Protein AF-A0A645GY56-F1 (afdb_monomer)

InterPro domains:
  IPR009097 Cyclic phosphodiesterase [SSF55144] (1-107)

Foldseek 3Di:
DDWDLADDDPVCVVVVVVLQQVLLAVFAKFKWKFADWDADPQQFWIWTATDDDDSVVVSSVSSDPDPPRGGTDTPGGHHNVVSVVVCVVCVVPDHMDMDIRFWDWDFDVVVTDTPDIRTRHNVLVVLVVVLLVLLVVQLPDPDCLQNVLSVVCVVPVPSLVSNLVSLVVVCVVCLPVPDPCVVSSVSCNVNSVSD

Solvent-accessible surface area (backbone atoms only — not comparable to full-atom values): 11237 Å² total; per-residue (Å²): 135,61,65,80,59,64,88,79,65,75,91,47,49,71,60,48,53,54,50,52,53,54,50,20,68,74,36,56,46,44,79,41,39,32,71,48,76,49,67,48,91,86,38,35,38,37,27,42,26,52,62,88,48,68,70,61,52,57,61,34,62,78,44,63,79,61,96,80,77,67,77,37,24,77,76,45,77,53,57,44,72,57,44,56,52,52,47,67,67,36,61,90,71,66,64,74,43,80,49,67,52,50,62,51,74,43,68,45,75,83,74,73,42,80,77,46,76,38,62,26,31,50,54,70,59,51,52,38,49,50,46,53,51,50,37,51,53,34,36,71,41,98,44,63,71,41,9,53,42,25,46,49,31,77,73,70,60,80,45,62,71,57,33,52,52,30,42,55,48,48,36,72,75,42,38,82,70,80,52,82,58,28,60,49,40,54,53,41,67,76,49,54,90,68,114

pLDDT: mean 93.96, std 4.6, range [70.62, 98.38]

Organism: NCBI:txid1076179

Nearest PDB structures (foldseek):
  6hiv-assembly1_DQ  TM=6.429E-01  e=1.048E-03  Trypanosoma brucei brucei
  1fsi-assembly2_B  TM=7.27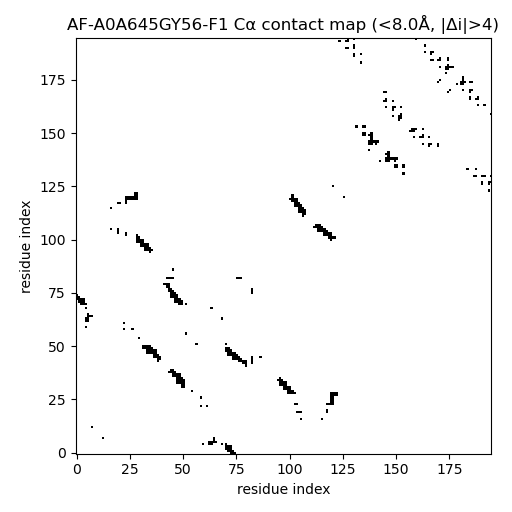8E-01  e=1.713E-02  Arabidopsis thaliana

Mean predicted aligned error: 8.25 Å

Structure (mmCIF, N/CA/C/O backbone):
data_AF-A0A645GY56-F1
#
_entry.id   AF-A0A645GY56-F1
#
loop_
_atom_site.group_PDB
_atom_site.id
_atom_site.type_symbol
_atom_site.label_atom_id
_atom_site.label_alt_id
_atom_site.label_comp_id
_atom_site.label_asym_id
_atom_site.label_entity_id
_atom_site.label_seq_id
_atom_site.pdbx_PDB_ins_code
_atom_site.Cartn_x
_atom_site.Cartn_y
_atom_site.Cartn_z
_atom_site.occupancy
_atom_site.B_iso_or_equiv
_atom_site.auth_seq_id
_atom_site.auth_comp_id
_atom_site.auth_asym_id
_atom_site.auth_atom_id
_atom_site.pdbx_PDB_model_num
ATOM 1 N N . MET A 1 1 ? 10.541 -8.400 -6.732 1.00 84.00 1 MET A N 1
ATOM 2 C CA . MET A 1 1 ? 9.789 -7.458 -7.590 1.00 84.00 1 MET A CA 1
ATOM 3 C C . MET A 1 1 ? 9.685 -6.130 -6.861 1.00 84.00 1 MET A C 1
ATOM 5 O O . MET A 1 1 ? 9.427 -6.153 -5.666 1.00 84.00 1 MET A O 1
ATOM 9 N N . HIS A 1 2 ? 9.927 -5.008 -7.535 1.00 94.12 2 HIS A N 1
ATOM 10 C CA . HIS A 1 2 ? 9.809 -3.666 -6.956 1.00 94.12 2 HIS A CA 1
ATOM 11 C C . HIS A 1 2 ? 9.171 -2.711 -7.970 1.00 94.12 2 HIS A C 1
ATOM 13 O O . HIS A 1 2 ? 9.160 -3.000 -9.167 1.00 94.12 2 HIS A O 1
ATOM 19 N N . ILE A 1 3 ? 8.660 -1.582 -7.486 1.00 95.56 3 ILE A N 1
ATOM 20 C CA . ILE A 1 3 ? 8.298 -0.426 -8.309 1.00 95.56 3 ILE A CA 1
ATOM 21 C C . ILE A 1 3 ? 9.252 0.692 -7.900 1.00 95.56 3 ILE A C 1
ATOM 23 O O . ILE A 1 3 ? 9.294 1.073 -6.731 1.00 95.56 3 ILE A O 1
ATOM 27 N N . THR A 1 4 ? 10.054 1.182 -8.838 1.00 94.94 4 THR A N 1
ATOM 28 C CA . THR A 1 4 ? 11.000 2.269 -8.563 1.00 94.94 4 THR A CA 1
ATOM 29 C C . THR A 1 4 ? 10.239 3.579 -8.504 1.00 94.94 4 THR A C 1
ATOM 31 O O . THR A 1 4 ? 9.609 3.939 -9.487 1.00 94.94 4 THR A O 1
ATOM 34 N N . PHE A 1 5 ? 10.299 4.299 -7.384 1.00 95.19 5 PHE A N 1
ATOM 35 C CA . PHE A 1 5 ? 9.613 5.588 -7.214 1.00 95.19 5 PHE A CA 1
ATOM 36 C C . PHE A 1 5 ? 10.461 6.802 -7.620 1.00 95.19 5 PHE A C 1
ATOM 38 O O . PHE A 1 5 ? 9.912 7.835 -7.992 1.00 95.19 5 PHE A O 1
ATOM 45 N N . GLY A 1 6 ? 11.787 6.672 -7.579 1.00 94.06 6 GLY A N 1
ATOM 46 C CA . GLY A 1 6 ? 12.730 7.704 -8.000 1.00 94.06 6 GLY A CA 1
ATOM 47 C C . GLY A 1 6 ? 14.175 7.230 -7.858 1.00 94.06 6 GLY A C 1
ATOM 48 O O . GLY A 1 6 ? 14.454 6.282 -7.123 1.00 94.06 6 GLY A O 1
ATOM 49 N N . ILE A 1 7 ? 15.089 7.888 -8.569 1.00 93.19 7 ILE A N 1
ATOM 50 C CA . ILE A 1 7 ? 16.540 7.643 -8.498 1.00 93.19 7 ILE A CA 1
ATOM 51 C C . ILE A 1 7 ? 17.229 8.963 -8.189 1.00 93.19 7 ILE A C 1
ATOM 53 O O . ILE A 1 7 ? 17.029 9.935 -8.911 1.00 93.19 7 ILE A O 1
ATOM 57 N N . TYR A 1 8 ? 18.034 9.003 -7.134 1.00 94.81 8 TYR A N 1
ATOM 58 C CA . TYR A 1 8 ? 18.565 10.245 -6.582 1.00 94.81 8 TYR A CA 1
ATOM 59 C C . TYR A 1 8 ? 20.094 10.215 -6.464 1.00 94.81 8 TYR A C 1
ATOM 61 O O . TYR A 1 8 ? 20.661 9.134 -6.289 1.00 94.81 8 TYR A O 1
ATOM 69 N N . PRO A 1 9 ? 20.770 11.380 -6.507 1.00 94.69 9 PRO A N 1
ATOM 70 C CA . PRO A 1 9 ? 22.190 11.474 -6.182 1.00 94.69 9 PRO A CA 1
ATOM 71 C C . PRO A 1 9 ? 22.469 11.078 -4.727 1.00 94.69 9 PRO A C 1
ATOM 73 O O . PRO A 1 9 ? 21.678 11.383 -3.834 1.00 94.69 9 PRO A O 1
ATOM 76 N N . GLU A 1 10 ? 23.639 10.489 -4.467 1.00 93.12 10 GLU A N 1
ATOM 77 C CA . GLU A 1 10 ? 24.038 10.042 -3.122 1.00 93.12 10 GLU A CA 1
ATOM 78 C C . GLU A 1 10 ? 24.014 11.171 -2.075 1.00 93.12 10 GLU A C 1
ATOM 80 O O . GLU A 1 10 ? 23.664 10.937 -0.919 1.00 93.12 10 GLU A O 1
ATOM 85 N N . ALA A 1 11 ? 24.285 12.414 -2.486 1.00 95.94 11 ALA A N 1
ATOM 86 C CA . ALA A 1 11 ? 24.236 13.589 -1.614 1.00 95.94 11 ALA A CA 1
ATOM 87 C C . ALA A 1 11 ? 22.872 13.797 -0.919 1.00 95.94 11 ALA A C 1
ATOM 89 O O . ALA A 1 11 ? 22.816 14.425 0.134 1.00 95.94 11 ALA A O 1
ATOM 90 N N . GLN A 1 12 ? 21.781 13.255 -1.474 1.00 95.50 12 GLN A N 1
ATOM 91 C CA . GLN A 1 12 ? 20.429 13.362 -0.908 1.00 95.50 12 GLN A CA 1
ATOM 92 C C . GLN A 1 12 ? 20.059 12.184 0.008 1.00 95.50 12 GLN A C 1
ATOM 94 O O . GLN A 1 12 ? 18.942 12.124 0.514 1.00 95.50 12 GLN A O 1
ATOM 99 N N . LYS A 1 13 ? 20.974 11.237 0.262 1.00 95.44 13 LYS A N 1
ATOM 100 C CA . LYS A 1 13 ? 20.704 10.012 1.036 1.00 95.44 13 LYS A CA 1
ATOM 101 C C . LYS A 1 13 ? 20.058 10.282 2.397 1.00 95.44 13 LYS A C 1
ATOM 103 O O . LYS A 1 13 ? 19.076 9.629 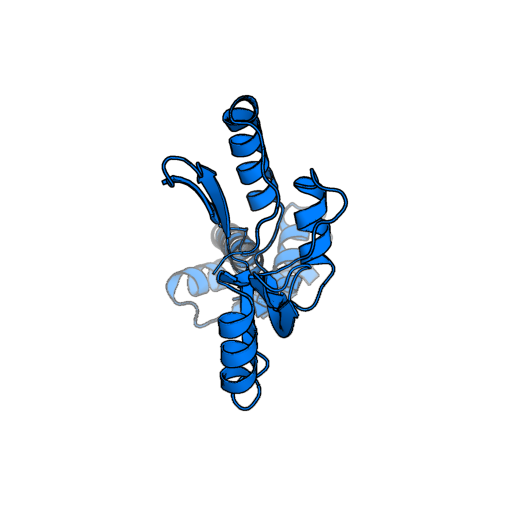2.737 1.00 95.44 13 LYS A O 1
ATOM 108 N N . THR A 1 14 ? 20.589 11.230 3.169 1.00 95.94 14 THR A N 1
ATOM 109 C CA . THR A 1 14 ? 20.070 11.541 4.513 1.00 95.94 14 THR A CA 1
ATOM 110 C C . THR A 1 14 ? 18.659 12.125 4.456 1.00 95.94 14 THR A C 1
ATOM 112 O O . THR A 1 14 ? 17.800 11.713 5.229 1.00 95.94 14 THR A O 1
ATOM 115 N N . GLU A 1 15 ? 18.395 13.029 3.509 1.00 95.75 15 GLU A N 1
ATOM 116 C CA . GLU A 1 15 ? 17.058 13.596 3.287 1.00 95.75 15 GLU A CA 1
ATOM 117 C C . GLU A 1 15 ? 16.059 12.508 2.872 1.00 95.75 15 GLU A C 1
ATOM 119 O O . GLU A 1 15 ? 14.947 12.443 3.395 1.00 95.75 15 GLU A O 1
ATOM 124 N N . LEU A 1 16 ? 16.476 11.603 1.980 1.00 96.19 16 LEU A N 1
ATOM 125 C CA . LEU A 1 16 ? 15.644 10.496 1.517 1.00 96.19 16 LEU A CA 1
ATOM 126 C C . LEU A 1 16 ? 15.294 9.523 2.634 1.00 96.19 16 LEU A C 1
ATOM 128 O O . LEU A 1 16 ? 14.170 9.040 2.648 1.00 96.19 16 LEU A O 1
ATOM 132 N N . ILE A 1 17 ? 16.208 9.243 3.567 1.00 97.31 17 ILE A N 1
ATOM 133 C CA . ILE A 1 17 ? 15.917 8.394 4.730 1.00 97.31 17 ILE A CA 1
ATOM 134 C C . ILE A 1 17 ? 14.754 8.981 5.536 1.00 97.31 17 ILE A C 1
ATOM 136 O O . ILE A 1 17 ? 13.767 8.279 5.760 1.00 97.31 17 ILE A O 1
ATOM 140 N N . THR A 1 18 ? 14.838 10.261 5.909 1.00 96.56 18 THR A N 1
ATOM 141 C CA . THR A 1 18 ? 13.783 10.945 6.672 1.00 96.56 18 THR A CA 1
ATOM 142 C C . THR A 1 18 ? 12.471 10.961 5.896 1.00 96.56 18 THR A C 1
ATOM 144 O O . THR A 1 18 ? 11.443 10.516 6.399 1.00 96.56 18 THR A O 1
ATOM 147 N N . LYS A 1 19 ? 12.520 11.361 4.621 1.00 96.31 19 LYS A N 1
ATOM 148 C CA . LYS A 1 19 ? 11.347 11.416 3.746 1.00 96.31 19 LYS A CA 1
ATOM 149 C C . LYS A 1 19 ? 10.651 10.063 3.611 1.00 96.31 19 LYS A C 1
ATOM 151 O O . LYS A 1 19 ? 9.429 9.993 3.670 1.00 96.31 19 LYS A O 1
ATOM 156 N N . LEU A 1 20 ? 11.418 8.984 3.453 1.00 96.56 20 LEU A N 1
ATOM 157 C CA . LEU A 1 20 ? 10.887 7.628 3.321 1.00 96.56 20 LEU A CA 1
ATOM 158 C C . LEU A 1 20 ? 10.205 7.166 4.616 1.00 96.56 20 LEU A C 1
ATOM 160 O O . LEU A 1 20 ? 9.153 6.536 4.552 1.00 96.56 20 LEU A O 1
ATOM 164 N N . GLN A 1 21 ? 10.768 7.509 5.778 1.00 95.19 21 GLN A N 1
ATOM 165 C CA . GLN A 1 21 ? 10.167 7.226 7.084 1.00 95.19 21 GLN A CA 1
ATOM 166 C C . GLN A 1 21 ? 8.875 8.015 7.311 1.00 95.19 21 GLN A C 1
ATOM 168 O O . GLN A 1 21 ? 7.879 7.431 7.734 1.00 95.19 21 GLN A O 1
ATOM 173 N N . ASP A 1 22 ? 8.875 9.315 7.014 1.00 94.06 22 ASP A N 1
ATOM 174 C CA . ASP A 1 22 ? 7.696 10.177 7.143 1.00 94.06 22 ASP A CA 1
ATOM 175 C C . ASP A 1 22 ? 6.566 9.691 6.236 1.00 94.06 22 ASP A C 1
ATOM 177 O O . ASP A 1 22 ? 5.468 9.401 6.705 1.00 94.06 22 ASP A O 1
ATOM 181 N N . THR A 1 23 ? 6.869 9.470 4.954 1.00 94.88 23 THR A N 1
ATOM 182 C CA . THR A 1 23 ? 5.878 8.981 3.990 1.00 94.88 23 THR A CA 1
ATOM 183 C C . THR A 1 23 ? 5.345 7.600 4.385 1.00 94.88 23 THR A C 1
ATOM 185 O O . THR A 1 23 ? 4.147 7.354 4.296 1.00 94.88 23 THR A O 1
ATOM 188 N N . ALA A 1 24 ? 6.185 6.689 4.882 1.00 93.81 24 ALA A N 1
ATOM 189 C CA . ALA A 1 24 ? 5.708 5.372 5.301 1.00 93.81 24 ALA A CA 1
ATOM 190 C C . ALA A 1 24 ? 4.738 5.418 6.500 1.00 93.81 24 ALA A C 1
ATOM 192 O O . ALA A 1 24 ? 3.858 4.562 6.600 1.00 93.81 24 ALA A O 1
ATOM 193 N N . ARG A 1 25 ? 4.860 6.427 7.376 1.00 89.62 25 ARG A N 1
ATOM 194 C CA . ARG A 1 25 ? 3.913 6.672 8.478 1.00 89.62 25 ARG A CA 1
ATOM 195 C C . ARG A 1 25 ? 2.593 7.283 8.011 1.00 89.62 25 ARG A C 1
ATOM 197 O O . ARG A 1 25 ? 1.569 7.079 8.651 1.00 89.62 25 ARG A O 1
ATOM 204 N N . GLU A 1 26 ? 2.595 8.038 6.925 1.00 89.88 26 GLU A N 1
ATOM 205 C CA . GLU A 1 26 ? 1.380 8.681 6.412 1.00 89.88 26 GLU A CA 1
ATOM 206 C C . GLU A 1 26 ? 0.545 7.738 5.539 1.00 89.88 26 GLU A C 1
ATOM 208 O O . GLU A 1 26 ? -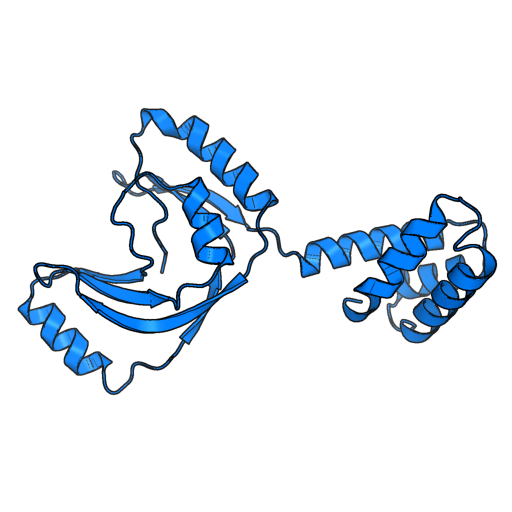0.681 7.845 5.496 1.00 89.88 26 GLU A O 1
ATOM 213 N N . TYR A 1 27 ? 1.193 6.789 4.861 1.00 90.88 27 TYR A N 1
ATOM 214 C CA . TYR A 1 27 ? 0.543 5.944 3.866 1.00 90.88 27 TYR A CA 1
ATOM 215 C C . TYR A 1 27 ? 0.218 4.553 4.389 1.00 90.88 27 TYR A C 1
ATOM 217 O O . TYR A 1 27 ? 1.078 3.825 4.886 1.00 90.88 27 TYR A O 1
ATOM 225 N N . ALA A 1 28 ? -1.040 4.162 4.187 1.00 90.44 28 ALA A N 1
ATOM 226 C CA . ALA A 1 28 ? -1.483 2.805 4.429 1.00 90.44 28 ALA A CA 1
ATOM 227 C C . ALA A 1 28 ? -0.969 1.847 3.342 1.00 90.44 28 ALA A C 1
ATOM 229 O O . ALA A 1 28 ? -0.914 2.213 2.170 1.00 90.44 28 ALA A O 1
ATOM 230 N N . ALA A 1 29 ? -0.667 0.599 3.686 1.00 92.88 29 ALA A N 1
ATOM 231 C CA . ALA A 1 29 ? -0.414 -0.459 2.721 1.00 92.88 29 ALA A CA 1
ATOM 232 C C . ALA A 1 29 ? -1.685 -0.737 1.897 1.00 92.88 29 ALA A C 1
ATOM 234 O O . ALA A 1 29 ? -2.764 -0.929 2.458 1.00 92.88 29 ALA A O 1
ATOM 235 N N . PHE A 1 30 ? -1.570 -0.800 0.568 1.00 92.88 30 PHE A N 1
ATOM 236 C CA . PHE A 1 30 ? -2.729 -0.854 -0.335 1.00 92.88 30 PHE A CA 1
ATOM 237 C C . PHE A 1 30 ? -2.593 -1.937 -1.417 1.00 92.88 30 PHE A C 1
ATOM 239 O O . PHE A 1 30 ? -1.474 -2.325 -1.773 1.00 92.88 30 PHE A O 1
ATOM 246 N N . PRO A 1 31 ? -3.717 -2.461 -1.948 1.00 93.31 31 PRO A N 1
ATOM 247 C CA . PRO A 1 31 ? -3.682 -3.467 -3.000 1.00 93.31 31 PRO A CA 1
ATOM 248 C C . PRO A 1 31 ? -3.177 -2.885 -4.323 1.00 93.31 31 PRO A C 1
ATOM 250 O O . PRO A 1 31 ? -3.495 -1.758 -4.708 1.00 93.31 31 PRO A O 1
ATOM 253 N N . VAL A 1 32 ? -2.428 -3.700 -5.055 1.00 95.00 32 VAL A N 1
ATOM 254 C CA . VAL A 1 32 ? -1.969 -3.427 -6.418 1.00 95.00 32 VAL A CA 1
ATOM 255 C C . VAL A 1 32 ? -2.378 -4.580 -7.321 1.00 95.00 32 VAL A C 1
ATOM 257 O O . VAL A 1 32 ? -2.388 -5.736 -6.904 1.00 95.00 32 VAL A O 1
ATOM 260 N N . LEU A 1 33 ? -2.729 -4.276 -8.565 1.00 95.94 33 LEU A N 1
ATOM 261 C CA . LEU A 1 33 ? -3.167 -5.273 -9.534 1.00 95.94 33 LEU A CA 1
ATOM 262 C C . LEU A 1 33 ? -2.295 -5.166 -10.773 1.00 95.94 33 LEU A C 1
ATOM 264 O O . LEU A 1 33 ? -2.269 -4.111 -11.383 1.00 95.94 33 LEU A O 1
ATOM 268 N N . PHE A 1 34 ? -1.609 -6.227 -11.169 1.00 96.00 34 PHE A N 1
ATOM 269 C CA . PHE A 1 34 ? -0.845 -6.271 -12.413 1.00 96.00 34 PHE A CA 1
ATOM 270 C C . PHE A 1 34 ? -1.689 -6.962 -13.471 1.00 96.00 34 PHE A C 1
ATOM 272 O O . PHE A 1 34 ? -2.080 -8.108 -13.271 1.00 96.00 34 PHE A O 1
ATOM 279 N N . ASN A 1 35 ? -1.998 -6.276 -14.569 1.00 94.19 35 ASN A N 1
ATOM 280 C CA . ASN A 1 35 ? -2.900 -6.808 -15.599 1.00 94.19 35 ASN A CA 1
ATOM 281 C C . ASN A 1 35 ? -2.368 -6.688 -17.031 1.00 94.19 35 ASN A C 1
ATOM 283 O O . ASN A 1 35 ? -3.017 -7.187 -17.945 1.00 94.19 35 ASN A O 1
ATOM 287 N N . HIS A 1 36 ? -1.213 -6.057 -17.243 1.00 93.12 36 HIS A N 1
ATOM 288 C CA . HIS A 1 36 ? -0.608 -5.978 -18.565 1.00 93.12 36 HIS A CA 1
ATOM 289 C C . HIS A 1 36 ? 0.916 -6.061 -18.508 1.00 93.12 36 HIS A C 1
ATOM 291 O O . HIS A 1 36 ? 1.561 -5.676 -17.527 1.00 93.12 36 HIS A O 1
ATOM 297 N N . LEU A 1 37 ? 1.465 -6.583 -19.600 1.00 95.88 37 LEU A N 1
ATOM 298 C CA . LEU A 1 37 ? 2.884 -6.562 -19.914 1.00 95.88 37 LEU A CA 1
ATOM 299 C C . LEU A 1 37 ? 3.183 -5.347 -20.793 1.00 95.88 37 LEU A C 1
ATOM 301 O O . LEU A 1 37 ? 2.344 -4.929 -21.592 1.00 95.88 37 LEU A O 1
ATOM 305 N N . GLY A 1 38 ? 4.385 -4.800 -20.666 1.00 95.31 38 GLY A N 1
ATOM 306 C CA . GLY A 1 38 ? 4.838 -3.677 -21.474 1.00 95.31 38 GLY A CA 1
ATOM 307 C C . GLY A 1 38 ? 6.318 -3.759 -21.817 1.00 95.31 38 GLY A C 1
ATOM 308 O O . GLY A 1 38 ? 7.086 -4.509 -21.209 1.00 95.31 38 GLY A O 1
ATOM 309 N N . ILE A 1 39 ? 6.702 -2.978 -22.824 1.00 96.81 39 ILE A N 1
ATOM 310 C CA . ILE A 1 39 ? 8.074 -2.866 -23.311 1.00 96.81 39 ILE A CA 1
ATOM 311 C C . ILE A 1 39 ? 8.433 -1.384 -23.404 1.00 96.81 39 ILE A C 1
ATOM 313 O O . ILE A 1 39 ? 7.682 -0.607 -23.994 1.00 96.81 39 ILE A O 1
ATOM 317 N N . PHE A 1 40 ? 9.586 -0.989 -22.863 1.00 95.56 40 PHE A N 1
ATOM 318 C CA . PHE A 1 40 ? 10.108 0.368 -23.067 1.00 95.56 40 PHE A CA 1
ATOM 319 C C . PHE A 1 40 ? 10.775 0.536 -24.446 1.00 95.56 40 PHE A C 1
ATOM 321 O O . PHE A 1 40 ? 11.204 -0.454 -25.053 1.00 95.56 40 PHE A O 1
ATOM 328 N N . PRO A 1 41 ? 10.912 1.779 -24.953 1.00 95.44 41 PRO A N 1
ATOM 329 C CA . PRO A 1 41 ? 11.606 2.050 -26.210 1.00 95.44 41 PRO A CA 1
ATOM 330 C C . PRO A 1 41 ? 12.969 1.350 -26.310 1.00 95.44 41 PRO A C 1
ATOM 332 O O . PRO A 1 41 ? 13.729 1.278 -25.346 1.00 95.44 41 PRO A O 1
ATOM 335 N N . GLY A 1 42 ? 13.268 0.800 -27.489 1.00 95.19 42 GLY A N 1
ATOM 336 C CA . GLY A 1 42 ? 14.475 0.003 -27.733 1.00 95.19 42 GLY A CA 1
ATOM 337 C C . GLY A 1 42 ? 14.340 -1.487 -27.405 1.00 95.19 42 GLY A C 1
ATOM 338 O O . GLY A 1 42 ? 15.268 -2.237 -27.683 1.00 95.19 42 GLY A O 1
ATOM 339 N N . ALA A 1 43 ? 13.197 -1.924 -26.861 1.00 94.75 43 ALA A N 1
ATOM 340 C CA . ALA A 1 43 ? 12.871 -3.330 -26.616 1.00 94.75 43 ALA A CA 1
ATOM 341 C C . ALA A 1 43 ? 13.908 -4.088 -25.778 1.00 94.75 43 ALA A C 1
ATOM 343 O O . ALA A 1 43 ? 14.192 -5.250 -26.034 1.00 94.75 43 ALA A O 1
ATOM 344 N N . ARG A 1 44 ? 14.477 -3.429 -24.764 1.00 97.50 44 ARG A N 1
ATOM 345 C CA . ARG A 1 44 ? 15.460 -4.041 -23.853 1.00 97.50 44 ARG A CA 1
ATOM 346 C C . ARG A 1 44 ? 14.923 -4.345 -22.465 1.00 97.50 44 ARG A C 1
ATOM 348 O O . ARG A 1 44 ? 15.614 -4.979 -21.681 1.00 97.50 44 ARG A O 1
ATOM 355 N N . VAL A 1 45 ? 13.722 -3.869 -22.154 1.00 97.75 45 VAL A N 1
ATOM 356 C CA . VAL A 1 45 ? 13.102 -4.014 -20.838 1.00 97.75 45 VAL A CA 1
ATOM 357 C C . VAL A 1 45 ? 11.678 -4.503 -21.031 1.00 97.75 45 VAL A C 1
ATOM 359 O O . VAL A 1 45 ? 10.864 -3.797 -21.625 1.00 97.75 45 VAL A O 1
ATOM 362 N N . LEU A 1 46 ? 11.402 -5.699 -20.516 1.00 97.81 46 LEU A N 1
ATOM 363 C CA . LEU A 1 46 ? 10.064 -6.253 -20.353 1.00 97.81 46 LEU A CA 1
ATOM 364 C C . LEU A 1 46 ? 9.623 -6.033 -18.909 1.00 97.81 46 LEU A C 1
ATOM 366 O O . LEU A 1 46 ? 10.353 -6.366 -17.970 1.00 97.81 46 LEU A O 1
ATOM 370 N N . PHE A 1 47 ? 8.417 -5.513 -18.726 1.00 97.19 47 PHE A N 1
ATOM 371 C CA . PHE A 1 47 ? 7.867 -5.245 -17.406 1.00 97.19 47 PHE A CA 1
ATOM 372 C C . PHE A 1 47 ? 6.411 -5.686 -17.280 1.00 97.19 47 PHE A C 1
ATOM 374 O O . PHE A 1 47 ? 5.681 -5.764 -18.266 1.00 97.19 47 PHE A O 1
ATOM 381 N N . ALA A 1 48 ? 5.988 -5.933 -16.042 1.00 96.00 48 ALA A N 1
ATOM 382 C CA . ALA A 1 48 ? 4.582 -5.969 -15.662 1.00 96.00 48 ALA A CA 1
ATOM 383 C C . ALA A 1 48 ? 4.200 -4.600 -15.101 1.00 96.00 48 ALA A C 1
ATOM 385 O O . ALA A 1 48 ? 4.901 -4.065 -14.237 1.00 96.00 48 ALA A O 1
ATOM 386 N N . ALA A 1 49 ? 3.096 -4.035 -15.574 1.00 95.12 49 ALA A N 1
ATOM 387 C CA . ALA A 1 49 ? 2.608 -2.757 -15.083 1.00 95.12 49 ALA A CA 1
ATOM 388 C C . ALA A 1 49 ? 1.405 -2.954 -14.150 1.00 95.12 49 ALA A C 1
ATOM 390 O O . ALA A 1 49 ? 0.490 -3.731 -14.464 1.00 95.12 49 ALA A O 1
ATOM 391 N N . PRO A 1 50 ? 1.403 -2.281 -12.986 1.00 95.69 50 PRO A N 1
ATOM 392 C CA . PRO A 1 50 ? 0.227 -2.236 -12.147 1.00 95.69 50 PRO A CA 1
ATOM 393 C C . PRO A 1 50 ? -0.848 -1.365 -12.809 1.00 95.69 50 PRO A C 1
ATOM 395 O O . PRO A 1 50 ? -0.558 -0.410 -13.529 1.00 95.69 50 PRO A O 1
ATOM 398 N N . VAL A 1 51 ? -2.108 -1.658 -12.511 1.00 94.69 51 VAL A N 1
ATOM 399 C CA . VAL A 1 51 ? -3.224 -0.751 -12.746 1.00 94.69 51 VAL A CA 1
ATOM 400 C C . VAL A 1 51 ? -2.986 0.484 -11.895 1.00 94.69 51 VAL A C 1
ATOM 402 O O . VAL A 1 51 ? -2.950 0.414 -10.664 1.00 94.69 51 VAL A O 1
ATOM 405 N N . THR A 1 52 ? -2.825 1.620 -12.563 1.00 90.62 52 THR A N 1
ATOM 406 C CA . THR A 1 52 ? -2.667 2.905 -11.898 1.00 90.62 52 THR A CA 1
ATOM 407 C C . THR A 1 52 ? -3.907 3.211 -11.069 1.00 90.62 52 THR A C 1
ATOM 409 O O . THR A 1 52 ? -5.028 3.228 -11.577 1.00 90.62 52 THR A O 1
ATOM 412 N N . ASN A 1 53 ? -3.697 3.475 -9.784 1.00 90.38 53 ASN A N 1
ATOM 413 C CA . ASN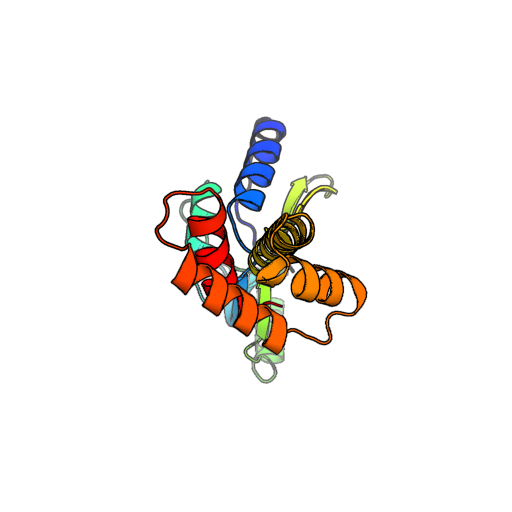 A 1 53 ? -4.738 3.884 -8.857 1.00 90.38 53 ASN A CA 1
ATOM 414 C C . ASN A 1 53 ? -4.300 5.142 -8.099 1.00 90.38 53 ASN A C 1
ATOM 416 O O . ASN A 1 53 ? -3.138 5.553 -8.149 1.00 90.38 53 ASN A O 1
ATOM 420 N N . ARG A 1 54 ? -5.256 5.778 -7.417 1.00 92.31 54 ARG A N 1
ATOM 421 C CA . ARG A 1 54 ? -5.011 7.031 -6.703 1.00 92.31 54 ARG A CA 1
ATOM 422 C C . ARG A 1 54 ? -3.944 6.892 -5.597 1.00 92.31 54 ARG A C 1
ATOM 424 O O . ARG A 1 54 ? -3.014 7.691 -5.638 1.00 92.31 54 ARG A O 1
ATOM 431 N N . PRO A 1 55 ? -3.977 5.865 -4.718 1.00 92.88 55 PRO A N 1
ATOM 432 C CA . PRO A 1 55 ? -2.936 5.669 -3.703 1.00 92.88 55 PRO A CA 1
ATOM 433 C C . PRO A 1 55 ? -1.517 5.571 -4.273 1.00 92.88 55 PRO A C 1
ATOM 435 O O . PRO A 1 55 ? -0.593 6.165 -3.726 1.00 92.88 55 PRO A O 1
ATOM 438 N N . LEU A 1 56 ? -1.335 4.864 -5.394 1.00 94.69 56 LEU A N 1
ATOM 439 C CA . LEU A 1 56 ? -0.031 4.724 -6.042 1.00 94.69 56 LEU A CA 1
ATOM 440 C C . LEU A 1 56 ? 0.484 6.056 -6.601 1.00 94.69 56 LEU A C 1
ATOM 442 O O . LEU A 1 56 ? 1.667 6.360 -6.454 1.00 94.69 56 LEU A O 1
ATOM 446 N N . LEU A 1 57 ? -0.390 6.841 -7.237 1.00 93.56 57 LEU A N 1
ATOM 447 C CA . LEU A 1 57 ? -0.034 8.157 -7.773 1.00 93.56 57 LEU A CA 1
ATOM 448 C C . LEU A 1 57 ? 0.261 9.169 -6.665 1.00 93.56 57 LEU A C 1
ATOM 450 O O . LEU A 1 57 ? 1.229 9.919 -6.773 1.00 93.56 57 LEU A O 1
ATOM 454 N N . ASP A 1 58 ? -0.544 9.171 -5.602 1.00 93.75 58 ASP A N 1
ATOM 455 C CA . ASP A 1 58 ? -0.333 10.045 -4.449 1.00 93.75 58 ASP A CA 1
ATOM 456 C C . ASP A 1 58 ? 1.002 9.718 -3.782 1.00 93.75 58 ASP A C 1
ATOM 458 O O . ASP A 1 58 ? 1.849 10.602 -3.669 1.00 93.75 58 ASP A O 1
ATOM 462 N N . LEU A 1 59 ? 1.266 8.438 -3.494 1.00 94.88 59 LEU A N 1
ATOM 463 C CA . LEU A 1 59 ? 2.552 7.991 -2.958 1.00 94.88 59 LEU A CA 1
ATOM 464 C C . LEU A 1 59 ? 3.723 8.396 -3.868 1.00 94.88 59 LEU A C 1
ATOM 466 O O . LEU A 1 59 ? 4.760 8.849 -3.383 1.00 94.88 59 LEU A O 1
ATOM 470 N N . GLN A 1 60 ? 3.566 8.285 -5.192 1.00 94.56 60 GLN A N 1
ATOM 471 C CA . GLN A 1 60 ? 4.619 8.679 -6.128 1.00 94.56 60 GLN A CA 1
ATOM 472 C C . GLN A 1 60 ? 4.879 10.176 -6.170 1.00 94.56 60 GLN A C 1
ATOM 474 O O . GLN A 1 60 ? 6.033 10.577 -6.335 1.00 94.56 60 GLN A O 1
ATOM 479 N N . SER A 1 61 ? 3.854 10.999 -5.969 1.00 92.69 61 SER A N 1
ATOM 480 C CA . SER A 1 61 ? 3.996 12.452 -5.989 1.00 92.69 61 SER A CA 1
ATOM 481 C C . SER A 1 61 ? 5.013 12.962 -4.961 1.00 92.69 61 SER A C 1
ATOM 483 O O . SER A 1 61 ? 5.723 13.929 -5.239 1.00 92.69 61 SER A O 1
ATOM 485 N N . HIS A 1 62 ? 5.181 12.253 -3.837 1.00 93.75 62 HIS A N 1
ATOM 486 C CA . HIS A 1 62 ? 6.210 12.558 -2.844 1.00 93.75 62 HIS A CA 1
ATOM 487 C C . HIS A 1 62 ? 7.618 12.354 -3.400 1.00 93.75 62 HIS A C 1
ATOM 489 O O . HIS A 1 62 ? 8.507 13.148 -3.115 1.00 93.75 62 HIS A O 1
ATOM 495 N N . PHE A 1 63 ? 7.845 11.326 -4.215 1.00 93.75 63 PHE A N 1
ATOM 496 C CA . PHE A 1 63 ? 9.170 10.948 -4.720 1.00 93.75 63 PHE A CA 1
ATOM 497 C C . PHE A 1 63 ? 9.426 11.387 -6.163 1.00 93.75 63 PHE A C 1
ATOM 499 O O . PHE A 1 63 ? 10.402 10.954 -6.779 1.00 93.75 63 PHE A O 1
ATOM 506 N N . ARG A 1 64 ? 8.559 12.230 -6.723 1.00 84.56 64 ARG A N 1
ATOM 507 C CA . ARG A 1 64 ? 8.653 12.631 -8.120 1.00 84.56 64 ARG A CA 1
ATOM 508 C C . ARG A 1 64 ? 9.922 13.442 -8.374 1.00 84.56 64 ARG A C 1
ATOM 510 O O . ARG A 1 64 ? 10.006 14.617 -8.036 1.00 84.56 64 ARG A O 1
ATOM 517 N N . ASN A 1 65 ? 10.882 12.813 -9.041 1.00 85.00 65 ASN A N 1
ATOM 518 C CA . ASN A 1 65 ? 12.109 13.454 -9.512 1.00 85.00 65 ASN A CA 1
ATOM 519 C C . ASN A 1 65 ? 12.393 13.198 -11.004 1.00 85.00 65 ASN A C 1
ATOM 521 O O . ASN A 1 65 ? 13.408 13.650 -11.528 1.00 85.00 65 ASN A O 1
ATOM 525 N N . GLN A 1 66 ? 11.479 12.499 -11.683 1.00 81.56 66 GLN A N 1
ATOM 526 C CA . GLN A 1 66 ? 11.527 12.193 -13.110 1.00 81.56 66 GLN A CA 1
ATOM 527 C C . GLN A 1 66 ? 10.193 12.581 -13.772 1.00 81.56 66 GLN A C 1
ATOM 529 O O . GLN A 1 66 ? 9.124 12.299 -13.213 1.00 81.56 66 GLN A O 1
ATOM 534 N N . PRO A 1 67 ? 10.219 13.260 -14.934 1.00 79.62 67 PRO A N 1
ATOM 535 C CA . PRO A 1 67 ? 9.008 13.717 -15.615 1.00 79.62 67 PRO A CA 1
ATOM 536 C C . PRO A 1 67 ? 8.236 12.584 -16.310 1.00 79.62 67 PRO A C 1
ATOM 538 O O . PRO A 1 67 ? 7.025 12.705 -16.477 1.00 79.62 67 PRO A O 1
ATOM 541 N N . ASP A 1 68 ? 8.915 11.499 -16.672 1.00 86.75 68 ASP A N 1
ATOM 542 C CA . ASP A 1 68 ? 8.464 10.375 -17.503 1.00 86.75 68 ASP A CA 1
ATOM 543 C C . ASP A 1 68 ? 8.266 9.070 -16.711 1.00 86.75 68 ASP A C 1
ATOM 545 O O . ASP A 1 68 ? 8.258 7.969 -17.266 1.00 86.75 68 ASP A O 1
ATOM 549 N N . TRP A 1 69 ? 8.081 9.187 -15.393 1.00 92.44 69 TRP A N 1
ATOM 550 C CA . TRP A 1 69 ? 7.874 8.036 -14.526 1.00 92.44 69 TRP A CA 1
ATOM 551 C C . TRP A 1 69 ? 6.676 7.190 -14.974 1.00 92.44 69 TRP A C 1
ATOM 553 O O . TRP A 1 69 ? 5.548 7.671 -15.073 1.00 92.44 69 TRP A O 1
ATOM 563 N N . THR A 1 70 ? 6.927 5.902 -15.184 1.00 93.19 70 THR A N 1
ATOM 564 C CA . THR A 1 70 ? 5.901 4.897 -15.466 1.00 93.19 70 THR A CA 1
ATOM 565 C C . THR A 1 70 ? 5.928 3.876 -14.342 1.00 93.19 70 THR A C 1
ATOM 567 O O . THR A 1 70 ? 6.981 3.300 -14.074 1.00 93.19 70 THR A O 1
ATOM 570 N N . ALA A 1 71 ? 4.797 3.623 -13.683 1.00 94.75 71 ALA A N 1
ATOM 571 C CA . ALA A 1 71 ? 4.715 2.553 -12.697 1.00 94.75 71 ALA A CA 1
ATOM 572 C C . ALA A 1 71 ? 4.957 1.207 -13.388 1.00 94.75 71 ALA A C 1
ATOM 574 O O . ALA A 1 71 ? 4.222 0.830 -14.299 1.00 94.75 71 ALA A O 1
ATOM 575 N N . HIS A 1 72 ? 5.988 0.481 -12.972 1.00 95.88 72 HIS A N 1
ATOM 576 C CA . HIS A 1 72 ? 6.305 -0.816 -13.548 1.00 95.88 72 HIS A CA 1
ATOM 577 C C . HIS A 1 72 ? 7.121 -1.660 -12.580 1.00 95.88 72 HIS A C 1
ATOM 579 O O . HIS A 1 72 ? 7.782 -1.150 -11.675 1.00 95.88 72 HIS A O 1
ATOM 585 N N . THR A 1 73 ? 7.111 -2.961 -12.827 1.00 95.75 73 THR A N 1
ATOM 586 C CA . THR A 1 73 ? 8.090 -3.882 -12.280 1.00 95.75 73 THR A CA 1
ATOM 587 C C . THR A 1 73 ? 8.790 -4.600 -13.415 1.00 95.75 73 THR A C 1
ATOM 589 O O . THR A 1 73 ? 8.167 -5.337 -14.179 1.00 95.75 73 THR A O 1
ATOM 592 N N . THR A 1 74 ? 10.100 -4.401 -13.506 1.00 96.25 74 THR A N 1
ATOM 593 C CA . THR A 1 74 ? 10.941 -5.082 -14.486 1.00 96.25 74 THR A CA 1
ATOM 594 C C . THR A 1 74 ? 10.926 -6.588 -14.249 1.00 96.25 74 THR A C 1
ATOM 596 O O . THR A 1 74 ? 11.223 -7.054 -13.148 1.00 96.25 74 THR A O 1
ATOM 599 N N . LEU A 1 75 ? 10.578 -7.335 -15.294 1.00 96.06 75 LEU A N 1
ATOM 600 C CA . LEU A 1 75 ? 10.615 -8.796 -15.315 1.00 96.06 75 LEU A CA 1
ATOM 601 C C . LEU A 1 75 ? 11.924 -9.294 -15.926 1.00 96.06 75 LEU A C 1
ATOM 603 O O . LEU A 1 75 ? 12.515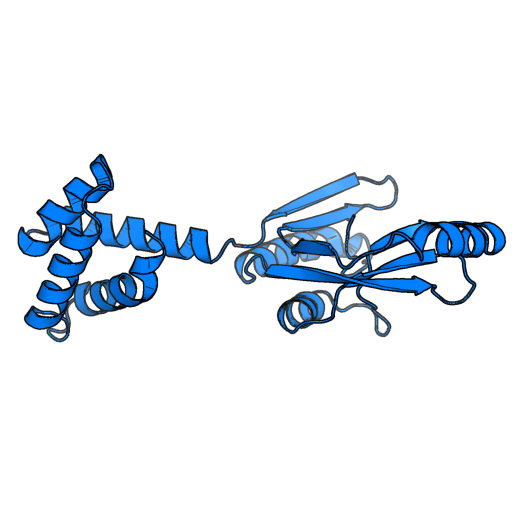 -10.243 -15.421 1.00 96.06 75 LEU A O 1
ATOM 607 N N . LEU A 1 76 ? 12.371 -8.645 -17.007 1.00 97.44 76 LEU A N 1
ATOM 608 C CA . LEU A 1 76 ? 13.561 -9.036 -17.754 1.00 97.44 76 LEU A CA 1
ATOM 609 C C . LEU A 1 76 ? 14.219 -7.816 -18.410 1.00 97.44 76 LEU A C 1
ATOM 611 O O . LEU A 1 76 ? 13.531 -6.968 -18.984 1.00 97.44 76 LEU A O 1
ATOM 615 N N . ILE A 1 77 ? 15.551 -7.758 -18.348 1.00 97.25 77 ILE A N 1
ATOM 616 C CA . ILE A 1 77 ? 16.380 -6.823 -19.114 1.00 97.25 77 ILE A CA 1
ATOM 617 C C . ILE A 1 77 ? 17.299 -7.650 -20.006 1.00 97.25 77 ILE A C 1
ATOM 619 O O . ILE A 1 77 ? 18.117 -8.405 -19.489 1.00 97.25 77 ILE A O 1
ATOM 623 N N . ASP A 1 78 ? 17.173 -7.510 -21.323 1.00 98.31 78 ASP A N 1
ATOM 624 C CA . ASP A 1 78 ? 17.968 -8.285 -22.282 1.00 98.31 78 ASP A CA 1
ATOM 625 C C . ASP A 1 78 ? 18.025 -7.596 -23.664 1.00 98.31 78 ASP A C 1
ATOM 627 O O . ASP A 1 78 ? 17.661 -6.427 -23.822 1.00 98.31 78 ASP A O 1
ATOM 631 N N . GLN A 1 79 ? 18.534 -8.293 -24.677 1.00 98.06 79 GLN A N 1
ATOM 632 C CA . GLN A 1 79 ? 18.490 -7.893 -26.075 1.00 98.06 79 GLN A CA 1
ATOM 633 C C . GLN A 1 79 ? 17.076 -8.063 -26.664 1.00 98.06 79 GLN A C 1
ATOM 635 O O . GLN A 1 79 ? 16.344 -8.972 -26.259 1.00 98.06 79 GLN A O 1
ATOM 640 N N . PRO A 1 80 ? 16.704 -7.272 -27.691 1.00 98.38 80 PRO A N 1
ATOM 641 C CA . PRO A 1 80 ? 15.355 -7.291 -28.262 1.00 98.38 80 PRO A CA 1
ATOM 642 C C . PRO A 1 80 ? 14.834 -8.664 -28.683 1.00 98.38 80 PRO A C 1
ATOM 644 O O . PRO A 1 80 ? 13.687 -8.997 -28.397 1.00 98.38 80 PRO A O 1
ATOM 647 N N . ALA A 1 81 ? 15.674 -9.496 -29.307 1.00 98.06 81 ALA A N 1
ATOM 648 C CA . ALA A 1 81 ? 15.269 -10.833 -29.740 1.00 98.06 81 ALA A CA 1
ATOM 649 C C . ALA A 1 81 ? 14.785 -11.709 -28.569 1.00 98.06 81 ALA A C 1
ATOM 651 O O . ALA A 1 81 ? 13.782 -12.409 -28.701 1.00 98.06 81 ALA A O 1
ATOM 652 N N . VAL A 1 82 ? 15.456 -11.623 -27.416 1.00 98.38 82 VAL A N 1
ATOM 653 C CA . VAL A 1 82 ? 15.087 -12.367 -26.205 1.00 98.38 82 VAL A CA 1
ATOM 654 C C . VAL A 1 82 ? 13.802 -11.804 -25.603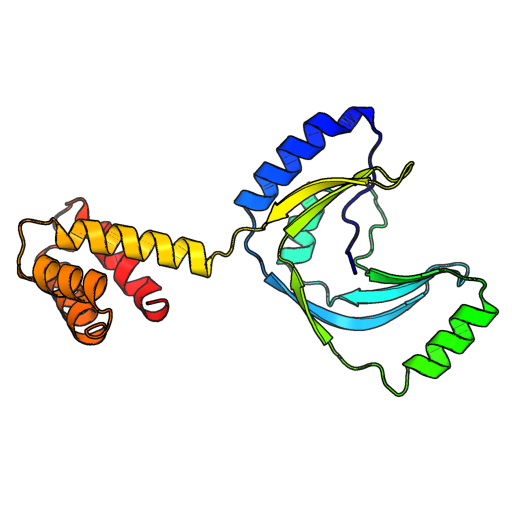 1.00 98.38 82 VAL A C 1
ATOM 656 O O . VAL A 1 82 ? 12.920 -12.568 -25.221 1.00 98.38 82 VAL A O 1
ATOM 659 N N . ILE A 1 83 ? 13.647 -10.476 -25.580 1.00 98.38 83 ILE A N 1
ATOM 660 C CA . ILE A 1 83 ? 12.428 -9.826 -25.080 1.00 98.38 83 ILE A CA 1
ATOM 661 C C . ILE A 1 83 ? 11.193 -10.274 -25.873 1.00 98.38 83 ILE A C 1
ATOM 663 O O . ILE A 1 83 ? 10.181 -10.635 -25.272 1.00 98.38 83 ILE A O 1
ATOM 667 N N . TYR A 1 84 ? 11.270 -10.327 -27.205 1.00 97.31 84 TYR A N 1
ATOM 668 C CA . TYR A 1 84 ? 10.144 -10.784 -28.027 1.00 97.31 84 TYR A CA 1
ATOM 669 C C . TYR A 1 84 ? 9.807 -12.265 -27.810 1.00 97.31 84 TYR A C 1
ATOM 671 O O . TYR A 1 84 ? 8.629 -12.618 -27.747 1.00 97.31 84 TYR A O 1
ATOM 679 N N . GLN A 1 85 ? 10.815 -13.125 -27.637 1.00 97.94 85 GLN A N 1
ATOM 680 C CA . GLN A 1 85 ? 10.596 -14.534 -27.293 1.00 97.94 85 GLN A CA 1
ATOM 681 C C . GLN A 1 85 ? 9.957 -14.690 -25.907 1.00 97.94 85 GLN A C 1
ATOM 683 O O . GLN A 1 85 ? 9.022 -15.473 -25.747 1.00 97.94 85 GLN A O 1
ATOM 688 N N . ALA A 1 86 ? 10.415 -13.915 -24.920 1.00 97.56 86 ALA A N 1
ATOM 689 C CA . ALA A 1 86 ? 9.866 -13.933 -23.569 1.00 97.56 86 ALA A CA 1
ATOM 690 C C . ALA A 1 86 ? 8.384 -13.534 -23.553 1.00 97.56 86 ALA A C 1
ATOM 692 O O . ALA A 1 86 ? 7.586 -14.165 -22.865 1.00 97.56 86 ALA A O 1
ATOM 693 N N . ILE A 1 87 ? 7.991 -12.536 -24.349 1.00 96.19 87 ILE A N 1
ATOM 694 C CA . ILE A 1 87 ? 6.585 -12.131 -24.476 1.00 96.19 87 ILE A CA 1
ATOM 695 C C . ILE A 1 87 ? 5.744 -13.248 -25.082 1.00 96.19 87 ILE A C 1
ATOM 697 O O . ILE A 1 87 ? 4.699 -13.567 -24.526 1.00 96.19 87 ILE A O 1
ATOM 701 N N . ALA A 1 88 ? 6.201 -13.868 -26.173 1.00 96.12 88 ALA A N 1
ATOM 702 C CA . ALA A 1 88 ? 5.481 -14.977 -26.797 1.00 96.12 88 ALA A CA 1
ATOM 703 C C . ALA A 1 88 ? 5.298 -16.167 -25.835 1.00 96.12 88 ALA A C 1
ATOM 705 O O . ALA A 1 88 ? 4.270 -16.836 -25.868 1.00 96.12 88 ALA A O 1
ATOM 706 N N . ALA A 1 89 ? 6.273 -16.409 -24.954 1.00 96.75 89 ALA A N 1
ATOM 707 C CA . ALA A 1 89 ? 6.180 -17.440 -23.924 1.00 96.75 89 ALA A CA 1
ATOM 708 C C . ALA A 1 89 ? 5.245 -17.056 -22.760 1.00 96.75 89 ALA A C 1
ATOM 710 O O . ALA A 1 89 ? 4.606 -17.931 -22.176 1.00 96.75 89 ALA A O 1
ATOM 711 N N . LEU A 1 90 ? 5.173 -15.769 -22.405 1.00 95.25 90 LEU A N 1
ATOM 712 C CA . LEU A 1 90 ? 4.383 -15.280 -21.273 1.00 95.25 90 LEU A CA 1
ATOM 713 C C . LEU A 1 90 ? 2.922 -15.001 -21.623 1.00 95.25 90 LEU A C 1
ATOM 715 O O . LEU A 1 90 ? 2.069 -15.239 -20.778 1.00 95.25 90 LEU A O 1
ATOM 719 N N . GLU A 1 91 ? 2.616 -14.522 -22.828 1.00 91.81 91 GLU A N 1
ATOM 720 C CA . GLU A 1 91 ? 1.258 -14.153 -23.258 1.00 91.81 91 GLU A CA 1
ATOM 721 C C . GLU A 1 91 ? 0.181 -15.212 -22.942 1.00 91.81 91 GLU A C 1
ATOM 723 O O . GLU A 1 91 ? -0.798 -14.845 -22.289 1.00 91.81 91 GLU A O 1
ATOM 728 N N . PRO A 1 92 ? 0.360 -16.516 -23.241 1.00 95.81 92 PRO A N 1
ATOM 729 C CA . PRO A 1 92 ? -0.695 -17.505 -23.002 1.00 95.81 92 PRO A CA 1
ATOM 730 C C . PRO A 1 92 ? -0.912 -17.839 -21.517 1.00 95.81 92 PRO A C 1
ATOM 732 O O . PRO A 1 92 ? -1.916 -18.459 -21.157 1.00 95.81 92 PRO A O 1
ATOM 735 N N . VAL A 1 93 ? 0.033 -17.479 -20.642 1.00 95.75 93 VAL A N 1
ATOM 736 C CA . VAL A 1 93 ? 0.011 -17.830 -19.211 1.00 95.75 93 VAL A CA 1
ATOM 737 C C . VAL A 1 93 ? -0.110 -16.620 -18.293 1.00 95.75 93 VAL A C 1
ATOM 739 O O . VAL A 1 93 ? -0.470 -16.781 -17.124 1.00 95.75 93 VAL A O 1
ATOM 742 N N . PHE A 1 94 ? 0.176 -15.418 -18.793 1.00 94.56 94 PHE A N 1
ATOM 743 C CA . PHE A 1 94 ? 0.107 -14.197 -18.013 1.00 94.56 94 PHE A CA 1
ATOM 744 C C . PHE A 1 94 ? -1.350 -13.888 -17.697 1.00 94.56 94 PHE A C 1
ATOM 746 O O . PHE A 1 94 ? -2.189 -13.680 -18.571 1.00 94.56 94 PHE A O 1
ATOM 753 N N . LYS A 1 95 ? -1.651 -13.860 -16.405 1.00 94.25 95 LYS A N 1
ATOM 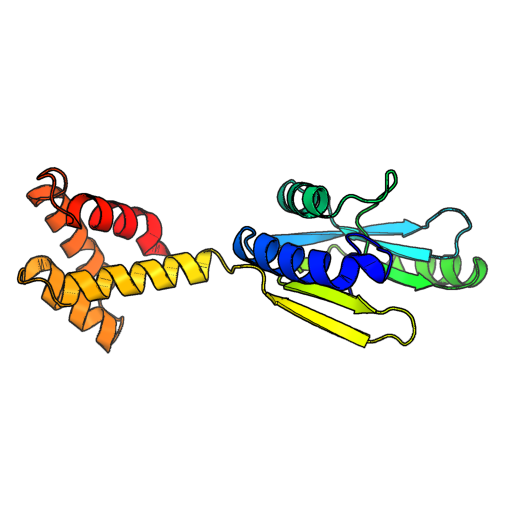754 C CA . LYS A 1 95 ? -2.967 -13.522 -15.883 1.00 94.25 95 LYS A CA 1
ATOM 755 C C . LYS A 1 95 ? -2.830 -12.346 -14.948 1.00 94.25 95 LYS A C 1
ATOM 757 O O . LYS A 1 95 ? -1.772 -12.116 -14.364 1.00 94.25 95 LYS A O 1
ATOM 762 N N . THR A 1 96 ? -3.946 -11.657 -14.764 1.00 94.69 96 THR A N 1
ATOM 763 C CA . THR A 1 96 ? -4.064 -10.634 -13.740 1.00 94.69 96 THR A CA 1
ATOM 764 C C . THR A 1 96 ? -3.592 -11.176 -12.389 1.00 94.69 96 THR A C 1
ATOM 766 O O . THR A 1 96 ? -4.080 -12.207 -11.924 1.00 94.69 96 THR A O 1
ATOM 769 N N . HIS A 1 97 ? -2.654 -10.472 -11.761 1.00 92.88 97 HIS A N 1
ATOM 770 C CA . HIS A 1 97 ? -2.067 -10.849 -10.481 1.00 92.88 97 HIS A CA 1
ATOM 771 C C . HIS A 1 97 ? -2.294 -9.746 -9.450 1.00 92.88 97 HIS A C 1
ATOM 773 O O . HIS A 1 97 ? -1.922 -8.592 -9.669 1.00 92.88 97 HIS A O 1
ATOM 779 N N . ALA A 1 98 ? -2.911 -10.096 -8.325 1.00 93.62 98 ALA A N 1
ATOM 780 C CA . ALA A 1 98 ? -3.109 -9.184 -7.207 1.00 93.62 98 ALA A CA 1
ATOM 781 C C . ALA A 1 98 ? -1.923 -9.262 -6.237 1.00 93.62 98 ALA A C 1
ATOM 783 O O . ALA A 1 98 ? -1.430 -10.344 -5.933 1.00 93.62 98 ALA A O 1
ATOM 784 N N . GLY A 1 99 ? -1.498 -8.112 -5.727 1.00 91.81 99 GLY A N 1
ATOM 785 C CA . GLY A 1 99 ? -0.494 -7.976 -4.679 1.00 91.81 99 GLY A CA 1
ATOM 786 C C . GLY A 1 99 ? -0.861 -6.860 -3.701 1.00 91.81 99 GLY A C 1
ATOM 787 O O . GLY A 1 99 ? -1.902 -6.217 -3.830 1.00 91.81 99 GLY A O 1
ATOM 788 N N . LYS A 1 100 ? 0.010 -6.608 -2.722 1.00 93.06 100 LYS A N 1
ATOM 789 C CA . LYS A 1 100 ? -0.104 -5.490 -1.773 1.00 93.06 100 LYS A CA 1
ATOM 790 C C . LYS A 1 100 ? 1.229 -4.748 -1.748 1.00 93.06 100 LYS A C 1
ATOM 792 O O . LYS A 1 100 ? 2.279 -5.383 -1.674 1.00 93.06 100 LYS A O 1
ATOM 797 N N . LEU A 1 101 ? 1.193 -3.421 -1.823 1.00 94.69 101 LEU A N 1
ATOM 798 C CA . LEU A 1 101 ? 2.365 -2.588 -1.579 1.00 94.69 101 LEU A CA 1
ATOM 799 C C . LEU A 1 101 ? 2.460 -2.375 -0.067 1.00 94.69 101 LEU A C 1
ATOM 801 O O . LEU A 1 101 ? 1.562 -1.784 0.528 1.00 94.69 101 LEU A O 1
ATOM 805 N N . THR A 1 102 ? 3.498 -2.930 0.558 1.00 94.62 102 THR A N 1
ATOM 806 C CA . THR A 1 102 ? 3.591 -3.059 2.025 1.00 94.62 102 THR A CA 1
ATOM 807 C C . THR A 1 102 ? 4.760 -2.315 2.647 1.00 94.62 102 THR A C 1
ATOM 809 O O . THR A 1 102 ? 4.778 -2.146 3.861 1.00 94.62 102 THR A O 1
ATOM 812 N N . ALA A 1 103 ? 5.741 -1.887 1.857 1.00 96.50 103 ALA A N 1
ATOM 813 C CA . ALA A 1 103 ? 6.933 -1.229 2.367 1.00 96.50 103 ALA A CA 1
ATOM 814 C C . ALA A 1 103 ? 7.570 -0.327 1.311 1.00 96.50 103 ALA A C 1
ATOM 816 O O . ALA A 1 103 ? 7.467 -0.573 0.105 1.00 96.50 103 ALA A O 1
ATOM 817 N N . LEU A 1 104 ? 8.264 0.699 1.794 1.00 97.56 104 LEU A N 1
ATOM 818 C CA . LEU A 1 104 ? 9.191 1.506 1.018 1.00 97.56 104 LEU A CA 1
ATOM 819 C C . LEU A 1 104 ? 10.615 1.048 1.316 1.00 97.56 104 LEU A C 1
ATOM 821 O O . LEU A 1 104 ? 10.974 0.789 2.466 1.00 97.56 104 LEU A O 1
ATOM 825 N N . HIS A 1 105 ? 11.445 0.994 0.280 1.00 97.62 105 HIS A N 1
ATOM 826 C CA . HIS A 1 105 ? 12.838 0.591 0.403 1.00 97.62 105 HIS A CA 1
ATOM 827 C C . HIS A 1 105 ? 13.754 1.631 -0.235 1.00 97.62 105 HIS A C 1
ATOM 829 O O . HIS A 1 105 ? 13.457 2.151 -1.310 1.00 97.62 105 HIS A O 1
ATOM 835 N N . LEU A 1 106 ? 14.896 1.877 0.404 1.00 97.62 106 LEU A N 1
ATOM 836 C CA . LEU A 1 106 ? 15.984 2.674 -0.150 1.00 97.62 106 LEU A CA 1
ATOM 837 C C . LEU A 1 106 ? 17.161 1.755 -0.467 1.00 97.62 106 LEU A C 1
ATOM 839 O O . LEU A 1 106 ? 17.638 1.031 0.410 1.00 97.62 106 LEU A O 1
ATOM 843 N N . TYR A 1 107 ? 17.644 1.817 -1.704 1.00 97.06 107 TYR A N 1
ATOM 844 C CA . TYR A 1 107 ? 18.785 1.043 -2.181 1.00 97.06 107 TYR A CA 1
ATOM 845 C C . TYR A 1 107 ? 19.888 1.967 -2.694 1.00 97.06 107 TYR A C 1
ATOM 847 O O . TYR A 1 107 ? 19.617 2.951 -3.379 1.00 97.06 107 TYR A O 1
ATOM 855 N N . GLN A 1 108 ? 21.134 1.607 -2.399 1.00 95.69 108 GLN A N 1
ATOM 856 C CA . GLN A 1 108 ? 22.289 2.022 -3.187 1.00 95.69 108 GLN A CA 1
ATOM 857 C C . GLN A 1 108 ? 22.405 1.074 -4.380 1.00 95.69 108 GLN A C 1
ATOM 859 O O . GLN A 1 108 ? 22.167 -0.122 -4.219 1.00 95.69 108 GLN A O 1
ATOM 864 N N . LEU A 1 109 ? 22.727 1.593 -5.567 1.00 92.94 109 LEU A N 1
ATOM 865 C CA . LEU A 1 109 ? 22.803 0.779 -6.786 1.00 92.94 109 LEU A CA 1
ATOM 866 C C . LEU A 1 109 ? 24.215 0.248 -7.062 1.00 92.94 109 LEU A C 1
ATOM 868 O O . LEU A 1 109 ? 24.334 -0.852 -7.597 1.00 92.94 109 LEU A O 1
ATOM 872 N N . ASP A 1 110 ? 25.259 0.972 -6.647 1.00 89.19 110 ASP A N 1
ATOM 873 C CA . ASP A 1 110 ? 26.657 0.594 -6.871 1.00 89.19 110 ASP A CA 1
ATOM 874 C C . ASP A 1 110 ? 27.533 0.840 -5.615 1.00 89.19 110 ASP A C 1
ATOM 876 O O . ASP A 1 110 ? 27.729 1.995 -5.223 1.00 89.19 110 ASP A O 1
ATOM 880 N N . PRO A 1 111 ? 28.004 -0.217 -4.921 1.00 91.06 111 PRO A N 1
ATOM 881 C CA . PRO A 1 111 ? 27.497 -1.585 -5.021 1.00 91.06 111 PRO A CA 1
ATOM 882 C C . PRO A 1 111 ? 26.023 -1.659 -4.597 1.00 91.06 111 PRO A C 1
ATOM 884 O O . PRO A 1 111 ? 25.541 -0.848 -3.801 1.00 91.06 111 PRO A O 1
ATOM 887 N N . THR A 1 112 ? 25.296 -2.655 -5.108 1.00 93.94 112 THR A N 1
ATOM 888 C CA . THR A 1 112 ? 23.880 -2.818 -4.764 1.00 93.94 112 THR A CA 1
ATOM 889 C C . THR A 1 112 ? 23.715 -3.227 -3.300 1.00 93.94 112 THR A C 1
ATOM 891 O O . THR A 1 112 ? 24.138 -4.311 -2.901 1.00 93.94 112 THR A O 1
ATOM 894 N N . MET A 1 113 ? 23.070 -2.380 -2.497 1.00 95.62 113 MET A N 1
ATOM 895 C CA . MET A 1 113 ? 22.830 -2.635 -1.075 1.00 95.62 113 MET A CA 1
ATOM 896 C C . MET A 1 113 ? 21.521 -1.994 -0.616 1.00 95.62 113 MET A C 1
ATOM 898 O O . MET A 1 113 ? 21.237 -0.843 -0.947 1.00 95.62 113 MET A O 1
ATOM 902 N N . GLN A 1 114 ? 20.737 -2.714 0.190 1.00 96.75 114 GLN A N 1
ATOM 903 C CA . GLN A 1 114 ? 19.586 -2.122 0.869 1.00 96.75 114 GLN A CA 1
ATOM 904 C C . GLN A 1 114 ? 20.072 -1.241 2.027 1.00 96.75 114 GLN A C 1
ATOM 906 O O . GLN A 1 114 ? 20.712 -1.729 2.953 1.00 96.75 114 GLN A O 1
ATOM 911 N N . ILE A 1 115 ? 19.737 0.047 1.984 1.00 96.94 115 ILE A N 1
ATOM 912 C CA . ILE A 1 115 ? 20.045 1.019 3.040 1.00 96.94 115 ILE A CA 1
ATOM 913 C C . ILE A 1 115 ? 18.948 1.008 4.106 1.00 96.94 115 ILE A C 1
ATOM 915 O O . ILE A 1 115 ? 19.237 1.050 5.299 1.00 96.94 115 ILE A O 1
ATOM 919 N N . LEU A 1 116 ? 17.684 0.984 3.678 1.00 97.25 116 LEU A N 1
ATOM 920 C CA . LEU A 1 116 ? 16.529 1.125 4.560 1.00 97.25 116 LEU A CA 1
ATOM 921 C C . LEU A 1 116 ? 15.334 0.343 4.012 1.00 97.25 116 LEU A C 1
ATOM 923 O O . LEU A 1 116 ? 15.140 0.257 2.800 1.00 97.25 116 LEU A O 1
ATOM 927 N N . SER A 1 117 ? 14.522 -0.193 4.918 1.00 97.38 117 SER A N 1
ATOM 928 C CA . SER A 1 117 ? 13.221 -0.793 4.635 1.00 97.38 117 SER A CA 1
ATOM 929 C C . SER A 1 117 ? 12.250 -0.303 5.697 1.00 97.38 117 SER A C 1
ATOM 931 O O . SER A 1 117 ? 12.467 -0.567 6.879 1.00 97.38 117 SER A O 1
ATOM 933 N N . VAL A 1 118 ? 11.200 0.405 5.291 1.00 96.56 118 VAL A N 1
ATOM 934 C CA . VAL A 1 118 ? 10.180 0.927 6.206 1.00 96.56 118 VAL A CA 1
ATOM 935 C C . VAL A 1 118 ? 8.827 0.362 5.788 1.00 96.56 118 VAL A C 1
ATOM 937 O O . VAL A 1 118 ? 8.420 0.585 4.644 1.00 96.56 118 VAL A O 1
ATOM 940 N N . PRO A 1 119 ? 8.134 -0.390 6.659 1.00 95.19 119 PRO A N 1
ATOM 941 C CA . PRO A 1 119 ? 6.788 -0.847 6.355 1.00 95.19 119 PRO A CA 1
ATOM 942 C C . PRO A 1 119 ? 5.859 0.360 6.216 1.00 95.19 119 PRO A C 1
ATOM 944 O O . PRO A 1 119 ? 5.944 1.302 7.001 1.00 95.19 119 PRO A O 1
ATOM 947 N N . LEU A 1 120 ? 4.975 0.318 5.224 1.00 94.12 120 LEU A N 1
ATOM 948 C CA . LEU A 1 120 ? 3.824 1.209 5.188 1.00 94.12 120 LEU A CA 1
ATOM 949 C C . LEU A 1 120 ? 2.901 0.868 6.354 1.00 94.12 120 LEU A C 1
ATOM 951 O O . LEU A 1 120 ? 2.806 -0.296 6.756 1.00 94.12 120 LEU A O 1
ATOM 955 N N . ASN A 1 121 ? 2.198 1.871 6.868 1.00 86.12 121 ASN A N 1
ATOM 956 C CA . ASN A 1 121 ? 1.230 1.650 7.928 1.00 86.12 121 ASN A CA 1
ATOM 957 C C . ASN A 1 121 ? 0.179 0.630 7.487 1.00 86.12 121 ASN A C 1
ATOM 959 O O . ASN A 1 121 ? -0.379 0.709 6.401 1.00 86.12 121 ASN A O 1
ATOM 963 N N . ASP A 1 122 ? -0.140 -0.343 8.325 1.00 78.94 122 ASP A N 1
ATOM 964 C CA . ASP A 1 122 ? -1.297 -1.191 8.065 1.00 78.94 122 ASP A CA 1
ATOM 965 C C . ASP A 1 122 ? -2.486 -0.545 8.763 1.00 78.94 122 ASP A C 1
ATOM 967 O O . ASP A 1 122 ? -2.693 -0.772 9.948 1.00 78.94 122 ASP A O 1
ATOM 971 N N . HIS A 1 123 ? -3.211 0.330 8.057 1.00 70.62 123 HIS A N 1
ATOM 972 C CA . HIS A 1 123 ? -4.258 1.168 8.657 1.00 70.62 123 HIS A CA 1
ATOM 973 C C . HIS A 1 123 ? -5.282 0.343 9.445 1.00 70.62 123 HIS A C 1
ATOM 975 O O . HIS A 1 123 ? -5.681 0.752 10.527 1.00 70.62 123 HIS A O 1
ATOM 981 N N . GLU A 1 124 ? -5.662 -0.844 8.966 1.00 72.62 124 GLU A N 1
ATOM 982 C CA . GLU A 1 124 ? -6.533 -1.753 9.724 1.00 72.62 124 GLU A CA 1
ATOM 983 C C . GLU A 1 124 ? -5.890 -2.220 11.035 1.00 72.62 124 GLU A C 1
ATOM 985 O O . GLU A 1 124 ? -6.550 -2.237 12.069 1.00 72.62 124 GLU A O 1
ATOM 990 N N . SER A 1 125 ? -4.596 -2.551 11.028 1.00 75.69 125 SER A N 1
ATOM 991 C CA . SER A 1 125 ? -3.860 -2.915 12.242 1.00 75.69 125 SER A CA 1
ATOM 992 C C . SER A 1 125 ? -3.682 -1.724 13.186 1.00 75.69 125 SER A C 1
ATOM 994 O O . SER A 1 125 ? -3.817 -1.894 14.395 1.00 75.69 125 SER A O 1
ATOM 996 N N . THR A 1 126 ? -3.424 -0.521 12.662 1.00 79.62 126 THR A N 1
ATOM 997 C CA . THR A 1 126 ? -3.342 0.712 13.458 1.00 79.62 126 THR A CA 1
ATOM 998 C C . THR A 1 126 ? -4.681 1.008 14.122 1.00 79.62 126 THR A C 1
ATOM 1000 O O . THR A 1 126 ? -4.733 1.097 15.343 1.00 79.62 126 THR A O 1
ATOM 1003 N N . VAL A 1 127 ? -5.777 1.031 13.357 1.00 83.56 127 VAL A N 1
ATOM 1004 C CA . VAL A 1 127 ? -7.128 1.240 13.898 1.00 83.56 127 VAL A CA 1
ATOM 1005 C C . VAL A 1 127 ? -7.493 0.143 14.896 1.00 83.56 127 VAL A C 1
ATOM 1007 O O . VAL A 1 127 ? -8.035 0.437 15.956 1.00 83.56 127 VAL A O 1
ATOM 1010 N N . ARG A 1 128 ? -7.159 -1.124 14.624 1.00 87.12 128 ARG A N 1
ATOM 1011 C CA . ARG A 1 128 ? -7.364 -2.217 15.586 1.00 87.12 128 ARG A CA 1
ATOM 1012 C C . ARG A 1 128 ? -6.569 -1.996 16.876 1.00 87.12 128 ARG A C 1
ATOM 1014 O O . ARG A 1 128 ? -7.090 -2.255 17.956 1.00 87.12 128 ARG A O 1
ATOM 1021 N N . ASN A 1 129 ? -5.329 -1.519 16.794 1.00 88.12 129 ASN A N 1
ATOM 1022 C CA . ASN A 1 129 ? -4.534 -1.194 17.978 1.00 88.12 129 ASN A CA 1
ATOM 1023 C C . ASN A 1 129 ? -5.144 -0.027 18.762 1.00 88.12 129 ASN A C 1
ATOM 1025 O O . ASN A 1 129 ? -5.204 -0.107 19.988 1.00 88.12 129 ASN A O 1
ATOM 1029 N N . ASP A 1 130 ? -5.642 1.004 18.079 1.00 91.12 130 ASP A N 1
ATOM 1030 C CA . ASP A 1 130 ? -6.345 2.123 18.710 1.00 91.12 130 ASP A CA 1
ATOM 1031 C C . ASP A 1 130 ? -7.616 1.639 19.417 1.00 91.12 130 ASP A C 1
ATOM 1033 O O . ASP A 1 130 ? -7.844 1.982 20.577 1.00 91.12 130 ASP A O 1
ATOM 1037 N N . LEU A 1 131 ? -8.388 0.745 18.787 1.00 95.50 131 LEU A N 1
ATOM 1038 C CA . LEU A 1 131 ? -9.529 0.088 19.427 1.00 95.50 131 LEU A CA 1
ATOM 1039 C C . LEU A 1 131 ? -9.117 -0.678 20.685 1.00 95.50 131 LEU A C 1
ATOM 1041 O O . LEU A 1 131 ? -9.782 -0.558 21.708 1.00 95.50 131 LEU A O 1
ATOM 1045 N N . ILE A 1 132 ? -8.010 -1.423 20.652 1.00 95.00 132 ILE A N 1
ATOM 1046 C CA . ILE A 1 132 ? -7.498 -2.121 21.841 1.00 95.00 132 ILE A CA 1
ATOM 1047 C C . ILE A 1 132 ? -7.163 -1.123 22.961 1.00 95.00 132 ILE A C 1
ATOM 1049 O O . ILE A 1 132 ? -7.430 -1.416 24.128 1.00 95.00 132 ILE A O 1
ATOM 1053 N N . GLN A 1 133 ? -6.611 0.055 22.647 1.00 96.69 133 GLN A N 1
ATOM 1054 C CA . GLN A 1 133 ? -6.363 1.090 23.660 1.00 96.69 133 GLN A CA 1
ATOM 1055 C C . GLN A 1 133 ? -7.661 1.680 24.215 1.00 96.69 133 GLN A C 1
ATOM 1057 O O . GLN A 1 133 ? -7.767 1.861 25.426 1.00 96.69 133 GLN A O 1
ATOM 1062 N N . ILE A 1 134 ? -8.664 1.909 23.367 1.00 97.50 134 ILE A N 1
ATOM 1063 C CA . ILE A 1 134 ? -9.997 2.348 23.797 1.00 97.50 134 ILE A CA 1
ATOM 1064 C C . ILE A 1 134 ? -10.624 1.315 24.747 1.00 97.50 134 ILE A C 1
ATOM 1066 O O . ILE A 1 134 ? -11.085 1.669 25.828 1.00 97.50 134 ILE A O 1
ATOM 1070 N N . ILE A 1 135 ? -10.571 0.024 24.402 1.00 97.69 135 ILE A N 1
ATOM 1071 C CA . ILE A 1 135 ? -11.096 -1.057 25.254 1.00 97.69 135 ILE A CA 1
ATOM 1072 C C . ILE A 1 135 ? -10.351 -1.101 26.594 1.00 97.69 135 ILE A C 1
ATOM 1074 O O . ILE A 1 135 ? -10.968 -1.309 27.635 1.00 97.69 135 ILE A O 1
ATOM 1078 N N . ARG A 1 136 ? -9.034 -0.857 26.614 1.00 97.94 136 ARG A N 1
ATOM 1079 C CA . ARG A 1 136 ? -8.275 -0.738 27.872 1.00 97.94 136 ARG A CA 1
ATOM 1080 C C . ARG A 1 136 ? -8.738 0.438 28.722 1.00 97.94 136 ARG A C 1
ATOM 1082 O O . ARG A 1 136 ? -8.833 0.271 29.931 1.00 97.94 136 ARG A O 1
ATOM 1089 N N . GLN A 1 137 ? -9.041 1.584 28.115 1.00 97.44 137 GLN A N 1
ATOM 1090 C CA . GLN A 1 137 ? -9.588 2.737 28.835 1.00 97.44 137 GLN A CA 1
ATOM 1091 C C . GLN A 1 137 ? -10.966 2.423 29.423 1.00 97.44 137 GLN A C 1
ATOM 1093 O O . GLN A 1 137 ? -11.201 2.694 30.595 1.00 97.44 137 GLN A O 1
ATOM 1098 N N . PHE A 1 138 ? -11.844 1.762 28.663 1.00 97.75 138 PHE A N 1
ATOM 1099 C CA . PHE A 1 138 ? -13.129 1.291 29.186 1.00 97.75 138 PHE A CA 1
ATOM 1100 C C . PHE A 1 138 ? -12.942 0.312 30.352 1.00 97.75 138 PHE A C 1
ATOM 1102 O O . PHE A 1 138 ? -13.608 0.451 31.373 1.00 97.75 138 PHE A O 1
ATOM 1109 N N . ALA A 1 139 ? -12.006 -0.637 30.234 1.00 97.62 139 ALA A N 1
ATOM 1110 C CA . ALA A 1 139 ? -11.739 -1.664 31.243 1.00 97.62 139 ALA A CA 1
ATOM 1111 C C . ALA A 1 139 ? -11.253 -1.110 32.591 1.00 97.62 139 ALA A C 1
ATOM 1113 O O . ALA A 1 139 ? -11.445 -1.767 33.611 1.00 97.62 139 ALA A O 1
ATOM 1114 N N . VAL A 1 140 ? -10.618 0.066 32.599 1.00 96.75 140 VAL A N 1
ATOM 1115 C CA . VAL A 1 140 ? -10.162 0.744 33.826 1.00 96.75 140 VAL A CA 1
ATOM 1116 C C . VAL A 1 140 ? -11.086 1.883 34.260 1.00 96.75 140 VAL A C 1
ATOM 1118 O O . VAL A 1 140 ? -10.749 2.607 35.192 1.00 96.75 140 VAL A O 1
ATOM 1121 N N . SER A 1 141 ? -12.224 2.067 33.587 1.00 93.88 141 SER A N 1
ATOM 1122 C CA . SER A 1 141 ? -13.232 3.036 34.014 1.00 93.88 141 SER A CA 1
ATOM 1123 C C . SER A 1 141 ? -13.959 2.548 35.270 1.00 93.88 141 SER A C 1
ATOM 1125 O O . SER A 1 141 ? -14.142 1.347 35.465 1.00 93.88 141 SER A O 1
ATOM 1127 N N . ASP A 1 142 ? -14.453 3.480 36.084 1.00 94.06 142 ASP A N 1
ATOM 1128 C CA . ASP A 1 142 ? -15.273 3.171 37.267 1.00 94.06 142 ASP A CA 1
ATOM 1129 C C . ASP A 1 142 ? -16.729 2.799 36.907 1.00 94.06 142 ASP A C 1
ATOM 1131 O O . ASP A 1 142 ? -17.616 2.808 37.763 1.00 94.06 142 ASP A O 1
ATOM 1135 N N . TRP A 1 143 ? -17.010 2.503 35.631 1.00 95.88 143 TRP A N 1
ATOM 1136 C CA . TRP A 1 143 ? -18.353 2.209 35.146 1.00 95.88 143 TRP A CA 1
ATOM 1137 C C . TRP A 1 143 ? -18.484 0.761 34.678 1.00 95.88 143 TRP A C 1
ATOM 1139 O O . TRP A 1 143 ? -18.159 0.416 33.539 1.00 95.88 143 TRP A O 1
ATOM 1149 N N . ASP A 1 144 ? -19.048 -0.077 35.550 1.00 97.44 144 ASP A N 1
ATOM 1150 C CA . ASP A 1 144 ? -19.238 -1.517 35.321 1.00 97.44 144 ASP A CA 1
ATOM 1151 C C . ASP A 1 144 ? -19.884 -1.855 33.969 1.00 97.44 144 ASP A C 1
ATOM 1153 O O . ASP A 1 144 ? -19.524 -2.869 33.365 1.00 97.44 144 ASP A O 1
ATOM 1157 N N . LEU A 1 145 ? -20.788 -0.993 33.469 1.00 97.25 145 LEU A N 1
ATOM 1158 C CA . LEU A 1 145 ? -21.463 -1.160 32.177 1.00 97.25 145 LEU A CA 1
ATOM 1159 C C . LEU A 1 145 ? -20.470 -1.428 31.040 1.00 97.25 145 LEU A C 1
ATOM 1161 O O . LEU A 1 145 ? -20.735 -2.286 30.204 1.00 97.25 145 LEU A O 1
ATOM 1165 N N . ILE A 1 146 ? -19.343 -0.712 31.011 1.00 97.25 146 ILE A N 1
ATOM 1166 C CA . ILE A 1 146 ? -18.314 -0.841 29.971 1.00 97.25 146 ILE A CA 1
ATOM 1167 C C . ILE A 1 146 ? -17.049 -1.533 30.482 1.00 97.25 146 ILE A C 1
ATOM 1169 O O . ILE A 1 146 ? -16.372 -2.197 29.694 1.00 97.25 146 ILE A O 1
ATOM 1173 N N . ALA A 1 147 ? -16.740 -1.441 31.778 1.00 98.06 147 ALA A N 1
ATOM 1174 C CA . ALA A 1 147 ? -15.513 -1.990 32.346 1.00 98.06 147 ALA A CA 1
ATOM 1175 C C . ALA A 1 147 ? -15.481 -3.522 32.309 1.00 98.06 147 ALA A C 1
ATOM 1177 O O . ALA A 1 147 ? -14.528 -4.117 31.796 1.00 98.06 147 ALA A O 1
ATOM 1178 N N . ILE A 1 148 ? -16.555 -4.169 32.772 1.00 97.50 148 ILE A N 1
ATOM 1179 C CA . ILE A 1 148 ? -16.665 -5.632 32.836 1.00 97.50 148 ILE A CA 1
ATOM 1180 C C . ILE A 1 148 ? -16.555 -6.283 31.444 1.00 97.50 148 ILE A C 1
ATOM 1182 O O . ILE A 1 148 ? -15.680 -7.141 31.263 1.00 97.50 148 ILE A O 1
ATOM 1186 N N . PRO A 1 149 ? -17.366 -5.902 30.433 1.00 97.69 149 PRO A N 1
ATOM 1187 C CA . PRO A 1 149 ? -17.267 -6.525 29.115 1.00 97.69 149 PRO A CA 1
ATOM 1188 C C . PRO A 1 149 ? -15.934 -6.220 28.418 1.00 97.69 149 PRO A C 1
ATOM 1190 O O . PRO A 1 149 ? -15.441 -7.067 27.672 1.00 97.69 149 PRO A O 1
ATOM 1193 N N . SER A 1 150 ? -15.314 -5.066 28.683 1.00 97.81 150 SER A N 1
ATOM 1194 C CA . SER A 1 150 ? -14.003 -4.714 28.120 1.00 97.81 150 SER A CA 1
ATOM 1195 C C . SER A 1 150 ? -12.878 -5.569 28.700 1.00 97.81 150 SER A C 1
ATOM 1197 O O . SER A 1 150 ? -12.043 -6.083 27.955 1.00 97.81 150 SER A O 1
ATOM 1199 N N . LEU A 1 151 ? -12.876 -5.786 30.019 1.00 97.50 151 LEU A N 1
ATOM 1200 C CA . LEU A 1 151 ? -11.913 -6.668 30.677 1.00 97.50 151 LEU A CA 1
ATOM 1201 C C . LEU A 1 151 ? -12.060 -8.119 30.195 1.00 97.50 151 LEU A C 1
ATOM 1203 O O . LEU A 1 151 ? -11.060 -8.798 29.941 1.00 97.50 151 LEU A O 1
ATOM 1207 N N . HIS A 1 152 ? -13.301 -8.585 30.027 1.00 97.25 152 HIS A N 1
ATOM 1208 C CA . HIS A 1 152 ? -13.571 -9.916 29.490 1.00 97.25 152 HIS A CA 1
ATOM 1209 C C . HIS A 1 152 ? -13.019 -10.059 28.063 1.00 97.25 152 HIS A C 1
ATOM 1211 O O . HIS A 1 152 ? -12.282 -11.012 27.784 1.00 97.25 152 HIS A O 1
ATOM 1217 N N . TRP A 1 153 ? -13.259 -9.063 27.204 1.00 97.31 153 TRP A N 1
ATOM 1218 C CA . TRP A 1 153 ? -12.748 -9.063 25.836 1.00 97.31 153 TRP A CA 1
ATOM 1219 C C . TRP A 1 153 ? -11.216 -9.078 25.794 1.00 97.31 153 TRP A C 1
ATOM 1221 O O . TRP A 1 153 ? -10.635 -9.888 25.080 1.00 97.31 153 TRP A O 1
ATOM 1231 N N . LEU A 1 154 ? -10.542 -8.272 26.623 1.00 96.25 154 LEU A N 1
ATOM 1232 C CA . LEU A 1 154 ? -9.073 -8.249 26.704 1.00 96.25 154 LEU A CA 1
ATOM 1233 C C . LEU A 1 154 ? -8.464 -9.574 27.190 1.00 96.25 154 LEU A C 1
ATOM 1235 O O . LEU A 1 154 ? -7.288 -9.830 26.935 1.00 96.25 154 LEU A O 1
ATOM 1239 N N . THR A 1 155 ? -9.244 -10.405 27.887 1.00 94.56 155 THR A N 1
ATOM 1240 C CA . THR A 1 155 ? -8.777 -11.683 28.441 1.00 94.56 155 THR A CA 1
ATOM 1241 C C . THR A 1 155 ? -9.026 -12.859 27.495 1.00 94.56 155 THR A C 1
ATOM 1243 O O . THR A 1 155 ? -8.174 -13.740 27.385 1.00 94.56 155 THR A O 1
ATOM 1246 N N . LYS A 1 156 ? -10.194 -12.908 26.837 1.00 91.00 156 LYS A N 1
ATOM 1247 C CA . LYS A 1 156 ? -10.637 -14.067 26.034 1.00 91.00 156 LYS A CA 1
ATOM 1248 C C . LYS A 1 156 ? -11.131 -13.737 24.627 1.00 91.00 156 LYS A C 1
ATOM 1250 O O . LYS A 1 156 ? -11.143 -14.630 23.786 1.00 91.00 156 LYS A O 1
ATOM 1255 N N . ALA A 1 157 ? -11.517 -12.488 24.375 1.00 90.38 157 ALA A N 1
ATOM 1256 C CA . ALA A 1 157 ? -12.046 -11.999 23.101 1.00 90.38 157 ALA A CA 1
ATOM 1257 C C . ALA A 1 157 ? -13.260 -12.780 22.541 1.00 90.38 157 ALA A C 1
ATOM 1259 O O . ALA A 1 157 ? -13.502 -12.763 21.337 1.00 90.38 157 ALA A O 1
ATOM 1260 N N . ASP A 1 158 ? -14.054 -13.441 23.391 1.00 92.62 158 ASP A N 1
ATOM 1261 C CA . ASP A 1 158 ? -15.223 -14.251 23.005 1.00 92.62 158 ASP A CA 1
ATOM 1262 C C . ASP A 1 158 ? -16.577 -13.549 23.238 1.00 92.62 158 ASP A C 1
ATOM 1264 O O . ASP A 1 158 ? -17.627 -14.091 22.898 1.00 92.62 158 ASP A O 1
ATOM 1268 N N . ASN A 1 159 ? -16.569 -12.314 23.749 1.00 96.44 159 ASN A N 1
ATOM 1269 C CA . ASN A 1 159 ? -17.765 -11.544 24.110 1.00 96.44 159 ASN A CA 1
ATOM 1270 C C . ASN A 1 159 ? -17.970 -10.272 23.257 1.00 96.44 159 ASN A C 1
ATOM 1272 O O . ASN A 1 159 ? -18.549 -9.288 23.721 1.00 96.44 159 ASN A O 1
ATOM 1276 N N . LYS A 1 160 ? -17.506 -10.270 21.999 1.00 95.81 160 LYS A N 1
ATOM 1277 C CA . LYS A 1 160 ? -17.570 -9.102 21.094 1.00 95.81 160 LYS A CA 1
ATOM 1278 C C . LYS A 1 160 ? -18.963 -8.457 21.028 1.00 95.81 160 LYS A C 1
ATOM 1280 O O . LYS A 1 160 ? -19.080 -7.242 21.168 1.00 95.81 160 LYS A O 1
ATOM 1285 N N . ASP A 1 161 ? -20.018 -9.252 20.850 1.00 96.81 161 ASP A N 1
ATOM 1286 C CA . ASP A 1 161 ? -21.389 -8.732 20.728 1.00 96.81 161 ASP A CA 1
ATOM 1287 C C . ASP A 1 161 ? -21.900 -8.085 22.024 1.00 96.81 161 ASP A C 1
ATOM 1289 O O . ASP A 1 161 ? -22.657 -7.114 21.984 1.00 96.81 161 ASP A O 1
ATOM 1293 N N . GLU A 1 162 ? -21.495 -8.615 23.179 1.00 97.12 162 GLU A N 1
ATOM 1294 C CA . GLU A 1 162 ? -21.824 -8.054 24.491 1.00 97.12 162 GLU A CA 1
ATOM 1295 C C . GLU A 1 162 ? -21.117 -6.712 24.695 1.00 97.12 162 GLU A C 1
ATOM 1297 O O . GLU A 1 162 ? -21.761 -5.729 25.061 1.00 97.12 162 GLU A O 1
ATOM 1302 N N . LEU A 1 163 ? -19.824 -6.643 24.361 1.00 97.88 163 LEU A 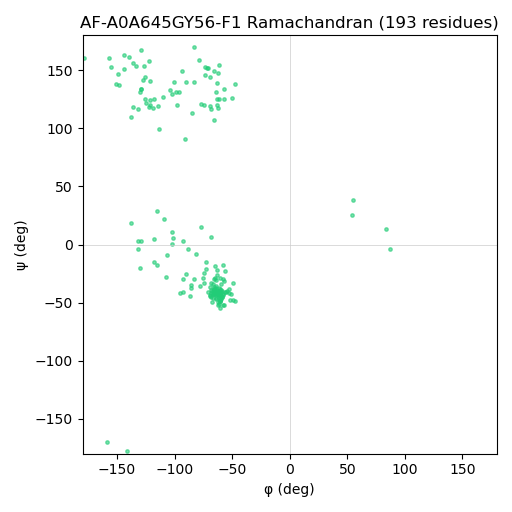N 1
ATOM 1303 C CA . LEU A 1 163 ? -19.042 -5.410 24.415 1.00 97.88 163 LEU A CA 1
ATOM 1304 C C . LEU A 1 163 ? -19.636 -4.318 23.514 1.00 97.88 163 LEU A C 1
ATOM 1306 O O . LEU A 1 163 ? -19.805 -3.184 23.955 1.00 97.88 163 LEU A O 1
ATOM 1310 N N . ILE A 1 164 ? -20.020 -4.654 22.278 1.00 98.12 164 ILE A N 1
ATOM 1311 C CA . ILE A 1 164 ? -20.658 -3.693 21.366 1.00 98.12 164 ILE A CA 1
ATOM 1312 C C . ILE A 1 164 ? -21.976 -3.172 21.954 1.00 98.12 164 ILE A C 1
ATOM 1314 O O . ILE A 1 164 ? -22.232 -1.968 21.911 1.00 98.12 164 ILE A O 1
ATOM 1318 N N . LYS A 1 165 ? -22.808 -4.046 22.535 1.00 98.06 165 LYS A N 1
ATOM 1319 C CA . LYS A 1 165 ? -24.074 -3.639 23.167 1.00 98.06 165 LYS A CA 1
ATOM 1320 C C . LYS A 1 165 ? -23.856 -2.722 24.371 1.00 98.06 165 LYS A C 1
ATOM 1322 O O . LYS A 1 165 ? -24.581 -1.736 24.499 1.00 98.06 165 LYS A O 1
ATOM 1327 N N . ALA A 1 166 ? -22.867 -3.024 25.208 1.00 98.12 166 ALA A N 1
ATOM 1328 C CA . ALA A 1 166 ? -22.484 -2.192 26.343 1.00 98.12 166 ALA A CA 1
ATOM 1329 C C . ALA A 1 166 ? -22.041 -0.790 25.900 1.00 98.12 166 ALA A C 1
ATOM 1331 O O . ALA A 1 166 ? -22.564 0.204 26.399 1.00 98.12 166 ALA A O 1
ATOM 1332 N N . VAL A 1 167 ? -21.154 -0.696 24.902 1.00 97.69 167 VAL A N 1
ATOM 1333 C CA . VAL A 1 167 ? -20.682 0.599 24.380 1.00 97.69 167 VAL A CA 1
ATOM 1334 C C . VAL A 1 167 ? -21.810 1.381 23.698 1.00 97.69 167 VAL A C 1
ATOM 1336 O O . VAL A 1 167 ? -21.915 2.589 23.886 1.00 97.69 167 VAL A O 1
ATOM 1339 N N . LEU A 1 168 ? -22.713 0.711 22.970 1.00 97.81 168 LEU A N 1
ATOM 1340 C CA . LEU A 1 168 ? -23.920 1.345 22.420 1.00 97.81 168 LEU A CA 1
ATOM 1341 C C . LEU A 1 168 ? -24.820 1.933 23.511 1.00 97.81 168 LEU A C 1
ATOM 1343 O O . LEU A 1 168 ? -25.434 2.978 23.311 1.00 97.81 168 LEU A O 1
ATOM 1347 N N . GLN A 1 169 ? -24.957 1.247 24.646 1.00 97.69 169 GLN A N 1
ATOM 1348 C CA . GLN A 1 169 ? -25.720 1.768 25.773 1.00 97.69 169 GLN A CA 1
ATOM 1349 C C . GLN A 1 169 ? -25.009 2.964 26.415 1.00 97.69 169 GLN A C 1
ATOM 1351 O O . GLN A 1 169 ? -25.654 3.986 26.639 1.00 97.69 169 GLN A O 1
ATOM 1356 N N . ALA A 1 170 ? -23.697 2.872 26.623 1.00 96.81 170 ALA A N 1
ATOM 1357 C CA . ALA A 1 170 ? -22.895 3.959 27.173 1.00 96.81 170 ALA A CA 1
ATOM 1358 C C . ALA A 1 170 ? -22.947 5.231 26.308 1.00 96.81 170 ALA A C 1
ATOM 1360 O O . ALA A 1 170 ? -23.114 6.326 26.843 1.00 96.81 170 ALA A O 1
ATOM 1361 N N . ASP A 1 171 ? -22.903 5.097 24.978 1.00 97.44 171 ASP A N 1
ATOM 1362 C CA . ASP A 1 171 ? -23.057 6.223 24.044 1.00 97.44 171 ASP A CA 1
ATOM 1363 C C . ASP A 1 171 ? -24.449 6.869 24.132 1.00 97.44 171 ASP A C 1
ATOM 1365 O O . ASP A 1 171 ? -24.583 8.087 24.066 1.00 97.44 171 ASP A O 1
ATOM 1369 N N . ARG A 1 172 ? -25.509 6.084 24.360 1.00 96.44 172 ARG A N 1
ATOM 1370 C CA . ARG A 1 172 ? -26.851 6.649 24.578 1.00 96.44 172 ARG A CA 1
ATOM 1371 C C . ARG A 1 172 ? -26.971 7.401 25.901 1.00 96.44 172 ARG A C 1
ATOM 1373 O O . ARG A 1 172 ? -27.703 8.384 25.961 1.00 96.44 172 ARG A O 1
ATOM 1380 N N . GLU A 1 173 ? -26.309 6.920 26.949 1.00 95.62 173 GLU A N 1
ATOM 1381 C CA . GLU A 1 173 ? -26.437 7.467 28.304 1.00 95.62 173 GLU A CA 1
ATOM 1382 C C . GLU A 1 173 ? -25.491 8.652 28.567 1.00 95.62 173 GLU A C 1
ATOM 1384 O O . GLU A 1 173 ? -25.903 9.613 29.213 1.00 95.62 173 GLU A O 1
ATOM 1389 N N . CYS A 1 174 ? -24.260 8.633 28.037 1.00 92.94 174 CYS A N 1
ATOM 1390 C CA . CYS A 1 174 ? -23.282 9.722 28.196 1.00 92.94 174 CYS A CA 1
ATOM 1391 C C . CYS A 1 174 ? -22.613 10.163 26.888 1.00 92.94 174 CYS A C 1
ATOM 1393 O O . CYS A 1 174 ? -21.786 11.052 26.924 1.00 92.94 174 CYS A O 1
ATOM 1395 N N . GLY A 1 175 ? -22.937 9.645 25.705 1.00 88.62 175 GLY A N 1
ATOM 1396 C CA . GLY A 1 175 ? -22.210 9.992 24.466 1.00 88.62 175 GLY A CA 1
ATOM 1397 C C . GLY A 1 175 ? -22.383 11.431 23.957 1.00 88.62 175 GLY A C 1
ATOM 1398 O O . GLY A 1 175 ? -21.949 11.756 22.848 1.00 88.62 175 GLY A O 1
ATOM 1399 N N . SER A 1 176 ? -23.058 12.292 24.718 1.00 91.69 176 SER A N 1
ATOM 1400 C CA . SER A 1 176 ? -23.194 13.736 24.477 1.00 91.69 176 SER A CA 1
ATOM 1401 C C . SER A 1 176 ? -23.051 14.558 25.765 1.00 91.69 176 SER A C 1
ATOM 1403 O O . SER A 1 176 ? -23.511 15.700 25.822 1.00 91.69 176 SER A O 1
ATOM 1405 N N . CYS A 1 177 ? -22.469 13.975 26.820 1.00 89.25 177 CYS A N 1
ATOM 1406 C CA . CYS A 1 177 ? -22.289 14.638 28.111 1.00 89.25 177 CYS A CA 1
ATOM 1407 C C . CYS A 1 177 ? -21.058 15.570 28.128 1.00 89.25 177 CYS A C 1
ATOM 1409 O O . CYS A 1 177 ? -20.894 16.351 29.065 1.00 89.25 177 CYS A O 1
ATOM 1411 N N . GLY A 1 178 ? -20.230 15.537 27.076 1.00 87.62 178 GLY A N 1
ATOM 1412 C CA . GLY A 1 178 ? -19.027 16.351 26.916 1.00 87.62 178 GLY A CA 1
ATOM 1413 C C . GLY A 1 178 ? -17.794 15.770 27.606 1.00 87.62 178 GLY A C 1
ATOM 1414 O O . GLY A 1 178 ? -16.808 16.488 27.780 1.00 87.62 178 GLY A O 1
ATOM 1415 N N . CYS A 1 179 ? -17.839 14.501 28.027 1.00 90.12 179 CYS A N 1
ATOM 1416 C CA . CYS A 1 179 ? -16.697 13.840 28.648 1.00 90.12 179 CYS A CA 1
ATOM 1417 C C . CYS A 1 179 ? -15.731 13.284 27.590 1.00 90.12 179 CYS A C 1
ATOM 1419 O O . CYS A 1 179 ? -16.038 13.229 26.398 1.00 90.12 179 CYS A O 1
ATOM 1421 N N . GLU A 1 180 ? -14.549 12.845 28.022 1.00 87.50 180 GLU A N 1
ATOM 1422 C CA . GLU A 1 180 ? -13.552 12.256 27.117 1.00 87.50 180 GLU A CA 1
ATOM 1423 C C . GLU A 1 180 ? -14.063 10.992 26.404 1.00 87.50 180 GLU A C 1
ATOM 1425 O O . GLU A 1 180 ? -13.687 10.732 25.261 1.00 87.50 180 GLU A O 1
ATOM 1430 N N . TYR A 1 181 ? -14.985 10.252 27.031 1.00 93.06 181 TYR A N 1
ATOM 1431 C CA . TYR A 1 181 ? -15.533 9.018 26.477 1.00 93.06 181 TYR A CA 1
ATOM 1432 C C . TYR A 1 181 ? -16.499 9.233 25.304 1.00 93.06 181 TYR A C 1
ATOM 1434 O O . TYR A 1 181 ? -16.642 8.330 24.480 1.00 93.06 181 TYR A O 1
ATOM 1442 N N . ASP A 1 182 ? -17.097 10.421 25.150 1.00 91.25 182 ASP A N 1
ATOM 1443 C CA . ASP A 1 182 ? -18.026 10.735 24.054 1.00 91.25 182 ASP A CA 1
ATOM 1444 C C . ASP A 1 182 ? -17.411 10.450 22.675 1.00 91.25 182 ASP A C 1
ATOM 1446 O O . ASP A 1 182 ? -18.094 9.986 21.757 1.00 91.25 182 ASP A O 1
ATOM 1450 N N . ALA A 1 183 ? -16.123 10.766 22.509 1.00 93.69 183 ALA A N 1
ATOM 1451 C CA . ALA A 1 183 ? -15.382 10.522 21.275 1.00 93.69 183 ALA A CA 1
ATOM 1452 C C . ALA A 1 183 ? -14.958 9.052 21.144 1.00 93.69 183 ALA A C 1
ATOM 1454 O O . ALA A 1 183 ? -14.967 8.491 20.043 1.00 93.69 183 ALA A O 1
ATOM 1455 N N . LEU A 1 184 ? -14.613 8.417 22.266 1.00 96.50 184 LEU A N 1
ATOM 1456 C CA . LEU A 1 184 ? -14.162 7.028 22.307 1.00 96.50 184 LEU A CA 1
ATOM 1457 C C . LEU A 1 184 ? -15.277 6.060 21.911 1.00 96.50 184 LEU A C 1
ATOM 1459 O O . LEU A 1 184 ? -15.028 5.158 21.114 1.00 96.50 184 LEU A O 1
ATOM 1463 N N . TYR A 1 185 ? -16.510 6.270 22.385 1.00 96.62 185 TYR A N 1
ATOM 1464 C CA . TYR A 1 185 ? -17.650 5.424 22.017 1.00 96.62 185 TYR A CA 1
ATOM 1465 C C . TYR A 1 185 ? -17.911 5.451 20.510 1.00 96.62 185 TYR A C 1
ATOM 1467 O O . TYR A 1 185 ? -17.998 4.404 19.871 1.00 96.62 185 TYR A O 1
ATOM 1475 N N . LYS A 1 186 ? -17.958 6.647 19.915 1.00 95.25 186 LYS A N 1
ATOM 1476 C CA . LYS A 1 186 ? -18.193 6.819 18.473 1.00 95.25 186 LYS A CA 1
ATOM 1477 C C . LYS A 1 186 ? -17.089 6.174 17.639 1.00 95.25 186 LYS A C 1
ATOM 1479 O O . LYS A 1 186 ? -17.380 5.485 16.663 1.00 95.25 186 LYS A O 1
ATOM 1484 N N . THR A 1 187 ? -15.836 6.358 18.055 1.00 94.38 187 THR A N 1
ATOM 1485 C CA . THR A 1 187 ? -14.670 5.756 17.391 1.00 94.38 187 THR A CA 1
ATOM 1486 C C . THR A 1 187 ? -14.722 4.231 17.479 1.00 94.38 187 THR A C 1
ATOM 1488 O O . THR A 1 187 ? -14.570 3.549 16.466 1.00 94.38 187 THR A O 1
ATOM 1491 N N . PHE A 1 188 ? -15.017 3.688 18.664 1.00 97.00 188 PHE A N 1
ATOM 1492 C CA . PHE A 1 188 ? -15.193 2.253 18.865 1.00 97.00 188 PHE A CA 1
ATOM 1493 C C . PHE A 1 188 ? -16.281 1.682 17.948 1.00 97.00 188 PHE A C 1
ATOM 1495 O O . PHE A 1 188 ? -16.036 0.731 17.208 1.00 97.00 188 PHE A O 1
ATOM 1502 N N . LEU A 1 189 ? -17.471 2.287 17.946 1.00 96.44 189 LEU A N 1
ATOM 1503 C CA . LEU A 1 189 ? -18.625 1.794 17.193 1.00 96.44 189 LEU A CA 1
ATOM 1504 C C . LEU A 1 189 ? -18.420 1.864 15.675 1.00 96.44 189 LEU A C 1
ATOM 1506 O O . LEU A 1 189 ? -18.836 0.948 14.966 1.00 96.44 189 LEU A O 1
ATOM 1510 N N . ALA A 1 190 ? -17.738 2.897 15.171 1.00 93.88 190 ALA A N 1
ATOM 1511 C CA . ALA A 1 190 ? -17.419 3.021 13.748 1.00 93.88 190 ALA A CA 1
ATOM 1512 C C . ALA A 1 190 ? -16.491 1.898 13.243 1.00 93.88 190 ALA A C 1
ATOM 1514 O O . ALA A 1 190 ? -16.581 1.483 12.084 1.00 93.88 190 ALA A O 1
ATOM 1515 N N . HIS A 1 191 ? -15.622 1.376 14.113 1.00 94.19 191 HIS A N 1
ATOM 1516 C CA . HIS A 1 191 ? -14.565 0.436 13.733 1.00 94.19 191 HIS A CA 1
ATOM 1517 C C . HIS A 1 191 ? -14.678 -0.950 14.387 1.00 94.19 191 HIS A C 1
ATOM 1519 O O . HIS A 1 191 ? -13.846 -1.812 14.122 1.00 94.19 191 HIS A O 1
ATOM 1525 N N . ALA A 1 192 ? -15.741 -1.232 15.148 1.00 91.56 192 ALA A N 1
ATOM 1526 C CA . ALA A 1 192 ? -15.945 -2.505 15.855 1.00 91.56 192 ALA A CA 1
ATOM 1527 C C . ALA A 1 192 ? -15.945 -3.756 14.948 1.00 91.56 192 ALA A C 1
ATOM 1529 O O . ALA A 1 192 ? -15.770 -4.879 15.423 1.00 91.56 192 ALA A O 1
ATOM 1530 N N . HIS A 1 193 ? -16.121 -3.594 13.634 1.00 89.25 193 HIS A N 1
ATOM 1531 C CA . HIS A 1 193 ? -15.983 -4.682 12.663 1.00 89.25 193 HIS A CA 1
ATOM 1532 C C . HIS A 1 193 ? -14.549 -5.242 12.569 1.00 89.25 193 HIS A C 1
ATOM 1534 O O . HIS A 1 193 ? -14.396 -6.365 12.102 1.00 89.25 193 HIS A O 1
ATOM 1540 N N . LEU A 1 194 ? -13.536 -4.500 13.040 1.00 85.81 194 LEU A N 1
ATOM 1541 C CA . LEU A 1 194 ? -12.114 -4.882 13.043 1.00 85.81 194 LEU A CA 1
ATOM 1542 C C . LEU A 1 194 ? -11.660 -5.663 14.293 1.00 85.81 194 LEU A C 1
ATOM 1544 O O . LEU A 1 194 ? -10.495 -6.063 14.359 1.00 85.81 194 LEU A O 1
ATOM 1548 N N . LEU A 1 195 ? -12.545 -5.846 15.281 1.00 84.19 195 LEU A N 1
ATOM 1549 C CA . LEU A 1 195 ? -12.325 -6.695 16.464 1.00 84.19 195 LEU A CA 1
ATOM 1550 C C . LEU A 1 195 ? -12.609 -8.164 16.155 1.00 84.19 195 LEU A C 1
ATOM 1552 O O . LEU A 1 195 ? -11.866 -9.020 16.668 1.00 84.19 195 LEU A O 1
#

Sequence (195 aa):
MHITFGIYPEAQKTELITKLQDTAREYAAFPVLFNHLGIFPGARVLFAAPVTNRPLLDLQSHFRNQPDWTAHTTLLIDQPAVIYQAIAALEPVFKTHAGKLTALHLYQLDPTMQILSVPLNDHESTVRNDLIQIIRQFAVSDWDLIAIPSLHWLTKADNKDELIKAVLQADRECGSCGCEYDALYKTFLAHAHLL

Secondary structure (DSSP, 8-state):
---------GGGHHHHHHHHHHHHHHPBPEEEEEEEEEE-TTS-EEEEEEPP-HHHHHHHHHT---TT----EEEEE--HHHHHHHHHHHTTT---EEEEE-EEEEEEETTEEEEEEEEPB-HHHHHHHHHHHHHHHHHTSS-HHHHHHHHHHHHH---HHHHHHHHHHHHHHHTTSSSTHHHHHHHHHHHGGG-

Radius of gyration: 24.12 Å; Cα contacts (8 Å, |Δi|>4): 259; cha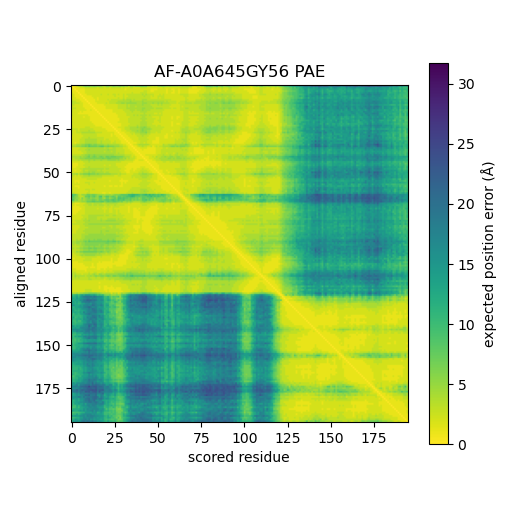ins: 1; bounding box: 54×34×67 Å